Protein AF-A0A960PII0-F1 (afdb_monomer)

Mean predicted aligned error: 8.09 Å

Radius of gyration: 23.74 Å; Cα contacts (8 Å, |Δi|>4): 339; chains: 1; bounding box: 72×76×49 Å

Secondary structure (DSSP, 8-state):
------PPPPPPS-SSHHHHHTT--HHHHHHHHHHHHHHHHHHHHTGGGSPPPSEEEEE-TTTTHHHHHHHHHHSTTBPPPSSSTT-----TTTT-GGG-HHHHHTTS--HHHHHHHHHHHSS--B-EEE-TTTTT-TTHHHHHHHH-TTPEEEEEE--HHHHHHHHHHHHHTTT--S-HHHHHHHHHHHHTTHHHHHHH-TT---HHHHHT-TTGGG-HHHHHHHHHHHH-GGGEEEEEHHHHHH--

Foldseek 3Di:
DDDDDDDDDDDDPPDPPPVVVLVDDPCNVVVVVVVQVVLLVVLLVCLVQFADFQAEAAAAQQLCLLVVLVVLLPDLLEDAWPPDGSAAADCCLAAVVVVDSSSRSSGGDGPVRQVVSCVVPVHGGGYYHYDHCLLVQPRNLVSCCVRPLNHQYEYAAEQLLVSLVSLVVVCVVPPDDDDSVVLVVCLCVLCPCVNVVCVVDVNDDRPSSRRSPSRSSSPNPVSVVSNCVRRNPVRYHYHYSVVVVVPD

Structure (mmCIF, N/CA/C/O backbone):
data_AF-A0A960PII0-F1
#
_entry.id   AF-A0A960PII0-F1
#
loop_
_atom_site.group_PDB
_atom_site.id
_atom_site.type_symbol
_atom_site.label_atom_id
_atom_site.label_alt_id
_atom_site.label_comp_id
_atom_site.label_asym_id
_atom_site.label_entity_id
_atom_site.label_seq_id
_atom_site.pdbx_PDB_ins_code
_atom_site.Cartn_x
_atom_site.Cartn_y
_atom_site.Cartn_z
_atom_site.occupancy
_atom_site.B_iso_or_equiv
_atom_site.auth_seq_id
_atom_site.auth_comp_id
_atom_site.auth_asym_id
_atom_site.auth_atom_id
_atom_site.pdbx_PDB_model_num
ATOM 1 N N . MET A 1 1 ? 55.440 -57.146 19.598 1.00 43.59 1 MET A N 1
ATOM 2 C CA . MET A 1 1 ? 55.166 -56.739 18.204 1.00 43.59 1 MET A CA 1
ATOM 3 C C . MET A 1 1 ? 54.038 -55.734 18.238 1.00 43.59 1 MET A C 1
ATOM 5 O O . MET A 1 1 ? 52.910 -56.076 18.558 1.00 43.59 1 MET A O 1
ATOM 9 N N . THR A 1 2 ? 54.421 -54.479 18.070 1.00 33.12 2 THR A N 1
ATOM 10 C CA . THR A 1 2 ? 53.661 -53.269 18.374 1.00 33.12 2 THR A CA 1
ATOM 11 C C . THR A 1 2 ? 52.937 -52.827 17.105 1.00 33.12 2 THR A C 1
ATOM 13 O O . THR A 1 2 ? 53.593 -52.472 16.130 1.00 33.12 2 THR A O 1
ATOM 16 N N . THR A 1 3 ? 51.607 -52.876 17.075 1.00 35.53 3 THR A N 1
ATOM 17 C CA . THR A 1 3 ? 50.819 -52.359 15.946 1.00 35.53 3 THR A CA 1
ATOM 18 C C . THR A 1 3 ? 50.468 -50.900 16.203 1.00 35.53 3 THR A C 1
ATOM 20 O O . THR A 1 3 ? 49.758 -50.574 17.151 1.00 35.53 3 THR A O 1
ATOM 23 N N . ALA A 1 4 ? 51.040 -50.032 15.372 1.00 33.75 4 ALA A N 1
ATOM 24 C CA . ALA A 1 4 ? 50.932 -48.586 15.432 1.00 33.75 4 ALA A CA 1
ATOM 25 C C . ALA A 1 4 ? 49.527 -48.091 15.056 1.00 33.75 4 ALA A C 1
ATOM 27 O O . ALA A 1 4 ? 49.002 -48.408 13.990 1.00 33.75 4 ALA A O 1
ATOM 28 N N . THR A 1 5 ? 48.960 -47.253 15.919 1.00 35.62 5 THR A N 1
ATOM 29 C CA . THR A 1 5 ? 47.781 -46.430 15.647 1.00 35.62 5 THR A CA 1
ATOM 30 C C . THR A 1 5 ? 48.223 -45.201 14.853 1.00 35.62 5 THR A C 1
ATOM 32 O O . THR A 1 5 ? 48.964 -44.360 15.361 1.00 35.62 5 THR A O 1
ATOM 35 N N . THR A 1 6 ? 47.807 -45.092 13.593 1.00 35.09 6 THR A N 1
ATOM 36 C CA . THR A 1 6 ? 48.095 -43.924 12.750 1.00 35.09 6 THR A CA 1
ATOM 37 C C . THR A 1 6 ? 47.066 -42.822 13.003 1.00 35.09 6 THR A C 1
ATOM 39 O O . THR A 1 6 ? 45.910 -42.920 12.600 1.00 35.09 6 THR A O 1
ATOM 42 N N . THR A 1 7 ? 47.501 -41.753 13.665 1.00 35.81 7 THR A N 1
ATOM 43 C CA . THR A 1 7 ? 46.802 -40.463 13.768 1.00 35.81 7 THR A CA 1
ATOM 44 C C . THR A 1 7 ? 46.806 -39.750 12.406 1.00 35.81 7 THR A C 1
ATOM 46 O O . THR A 1 7 ? 47.886 -39.610 11.827 1.00 35.81 7 THR A O 1
ATOM 49 N N . PRO A 1 8 ? 45.678 -39.234 11.877 1.00 35.47 8 PRO A N 1
ATOM 50 C CA . PRO A 1 8 ? 45.714 -38.357 10.714 1.00 35.47 8 PRO A CA 1
ATOM 51 C C . PRO A 1 8 ? 46.118 -36.931 11.105 1.00 35.47 8 PRO A C 1
ATOM 53 O O . PRO A 1 8 ? 45.734 -36.400 12.147 1.00 35.47 8 PRO A O 1
ATOM 56 N N . ALA A 1 9 ? 46.914 -36.337 10.223 1.00 35.22 9 ALA A N 1
ATOM 57 C CA . ALA A 1 9 ? 47.609 -35.070 10.363 1.00 35.22 9 ALA A CA 1
ATOM 58 C C . ALA A 1 9 ? 46.698 -33.838 10.522 1.00 35.22 9 ALA A C 1
ATOM 60 O O . ALA A 1 9 ? 45.564 -33.788 10.047 1.00 35.22 9 ALA A O 1
ATOM 61 N N . GLY A 1 10 ? 47.266 -32.819 11.172 1.00 34.84 10 GLY A N 1
ATOM 62 C CA . GLY A 1 10 ? 46.639 -31.550 11.518 1.00 34.84 10 GLY A CA 1
ATOM 63 C C . GLY A 1 10 ? 46.000 -30.800 10.347 1.00 34.84 10 GLY A C 1
ATOM 64 O O . GLY A 1 10 ? 46.607 -30.559 9.303 1.00 34.84 10 GLY A O 1
ATOM 65 N N . VAL A 1 11 ? 44.768 -30.351 10.582 1.00 37.12 11 VAL A N 1
ATOM 66 C CA . VAL A 1 11 ? 44.065 -29.383 9.742 1.00 37.12 11 VAL A CA 1
ATOM 67 C C . VAL A 1 11 ? 44.635 -27.993 10.031 1.00 37.12 11 VAL A C 1
ATOM 69 O O . VAL A 1 11 ? 44.619 -27.516 11.166 1.00 37.12 11 VAL A O 1
ATOM 72 N N . ARG A 1 12 ? 45.166 -27.348 8.989 1.00 37.69 12 ARG A N 1
ATOM 73 C CA . ARG A 1 12 ? 45.748 -25.998 9.023 1.00 37.69 12 ARG A CA 1
ATOM 74 C C . ARG A 1 12 ? 44.735 -24.970 9.572 1.00 37.69 12 ARG A C 1
ATOM 76 O O . ARG A 1 12 ? 43.610 -24.917 9.071 1.00 37.69 12 ARG A O 1
ATOM 83 N N . PRO A 1 13 ? 45.110 -24.103 10.532 1.00 38.75 13 PRO A N 1
ATOM 84 C CA . PRO A 1 13 ? 44.226 -23.070 11.055 1.00 38.75 13 PRO A CA 1
ATOM 85 C C . PRO A 1 13 ? 44.211 -21.882 10.090 1.00 38.75 13 PRO A C 1
ATOM 87 O O . PRO A 1 13 ? 44.985 -20.939 10.206 1.00 38.75 13 PRO A O 1
ATOM 90 N N . GLY A 1 14 ? 43.337 -21.925 9.095 1.00 48.03 14 GLY A N 1
ATOM 91 C CA . GLY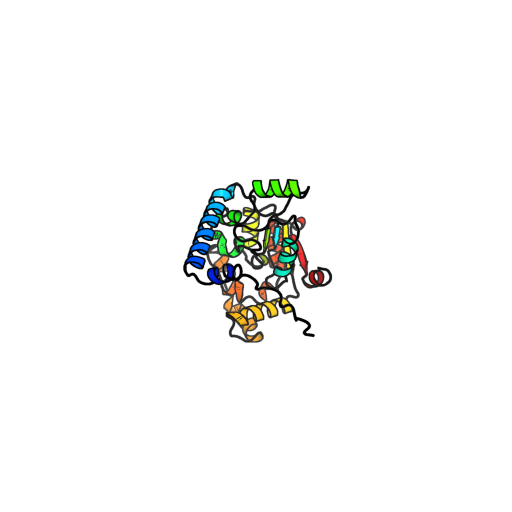 A 1 14 ? 43.183 -20.816 8.164 1.00 48.03 14 GLY A CA 1
ATOM 92 C C . GLY A 1 14 ? 41.958 -21.032 7.307 1.00 48.03 14 GLY A C 1
ATOM 93 O O . GLY A 1 14 ? 42.017 -21.858 6.413 1.00 48.03 14 GLY A O 1
ATOM 94 N N . ILE A 1 15 ? 40.868 -20.333 7.654 1.00 43.47 15 ILE A N 1
ATOM 95 C CA . ILE A 1 15 ? 39.633 -20.032 6.882 1.00 43.47 15 ILE A CA 1
ATOM 96 C C . ILE A 1 15 ? 38.434 -19.777 7.829 1.00 43.47 15 ILE A C 1
ATOM 98 O O . ILE A 1 15 ? 37.412 -19.250 7.400 1.00 43.47 15 ILE A O 1
ATOM 102 N N . ARG A 1 16 ? 38.549 -20.001 9.150 1.00 41.19 16 ARG A N 1
ATOM 103 C CA . ARG A 1 16 ? 37.468 -19.625 10.091 1.00 41.19 16 ARG A CA 1
ATOM 104 C C . ARG A 1 16 ? 37.410 -18.125 10.449 1.00 41.19 16 ARG A C 1
ATOM 106 O O . ARG A 1 16 ? 36.395 -17.671 10.953 1.00 41.19 16 ARG A O 1
ATOM 113 N N . SER A 1 17 ? 38.423 -17.313 10.128 1.00 54.47 17 SER A N 1
ATOM 114 C CA . SER A 1 17 ? 38.554 -15.962 10.712 1.00 54.47 17 SER A CA 1
ATOM 115 C C . SER A 1 17 ? 38.166 -14.762 9.833 1.00 54.47 17 SER A C 1
ATOM 117 O O . SER A 1 17 ? 38.342 -13.633 10.277 1.00 54.47 17 SER A O 1
ATOM 119 N N . LEU A 1 18 ? 37.595 -14.923 8.631 1.00 38.22 18 LEU A N 1
ATOM 120 C CA . LEU A 1 18 ? 37.160 -13.752 7.837 1.00 38.22 18 LEU A CA 1
ATOM 121 C C . LEU A 1 18 ? 35.708 -13.337 8.128 1.00 38.22 18 LEU A C 1
ATOM 123 O O . LEU A 1 18 ? 35.418 -12.155 8.291 1.00 38.22 18 LEU A O 1
ATOM 127 N N . ARG A 1 19 ? 34.796 -14.311 8.263 1.00 38.25 19 ARG A N 1
ATOM 128 C CA . ARG A 1 19 ? 33.375 -14.058 8.576 1.00 38.25 19 ARG A CA 1
ATOM 129 C C . ARG A 1 19 ? 33.154 -13.559 10.004 1.00 38.25 19 ARG A C 1
ATOM 131 O O . ARG A 1 19 ? 32.248 -12.764 10.224 1.00 38.25 19 ARG A O 1
ATOM 138 N N . GLU A 1 20 ? 33.980 -13.988 10.954 1.00 39.19 20 GLU A N 1
ATOM 139 C CA . GLU A 1 20 ? 33.907 -13.525 12.346 1.00 39.19 20 GLU A CA 1
ATOM 140 C C . GLU A 1 20 ? 34.541 -12.135 12.525 1.00 39.19 20 GLU A C 1
ATOM 142 O O . GLU A 1 20 ? 34.002 -11.317 13.266 1.00 39.19 20 GLU A O 1
ATOM 147 N N . ARG A 1 21 ? 35.594 -11.797 11.763 1.00 41.84 21 ARG A N 1
ATOM 148 C CA . ARG A 1 21 ? 36.229 -10.462 11.798 1.00 41.84 21 ARG A CA 1
ATOM 149 C C . ARG A 1 21 ? 35.385 -9.350 11.170 1.00 41.84 21 ARG A C 1
ATOM 151 O O . ARG A 1 21 ? 35.582 -8.189 11.503 1.00 41.84 21 ARG A O 1
ATOM 158 N N . LEU A 1 22 ? 34.425 -9.684 10.305 1.00 44.22 22 LEU A N 1
ATOM 159 C CA . LEU A 1 22 ? 33.499 -8.711 9.708 1.00 44.22 22 LEU A CA 1
ATOM 160 C C . LEU A 1 22 ? 32.281 -8.390 10.593 1.00 44.22 22 LEU A C 1
ATOM 162 O O . LEU A 1 22 ? 31.513 -7.494 10.255 1.00 44.22 22 LEU A O 1
ATOM 166 N N . ARG A 1 23 ? 32.097 -9.088 11.724 1.00 44.72 23 ARG A N 1
ATOM 167 C CA . ARG A 1 23 ? 30.984 -8.838 12.660 1.00 44.72 23 ARG A CA 1
ATOM 168 C C . ARG A 1 23 ? 31.254 -7.720 13.668 1.00 44.72 23 ARG A C 1
ATOM 170 O O . ARG A 1 23 ? 30.327 -7.302 14.350 1.00 44.72 23 ARG A O 1
ATOM 177 N N . GLY A 1 24 ? 32.485 -7.219 13.748 1.00 50.66 24 GLY A N 1
ATOM 178 C CA . GLY A 1 24 ? 32.837 -6.092 14.605 1.00 50.66 24 GLY A CA 1
ATOM 179 C C . GLY A 1 24 ? 33.365 -4.932 13.779 1.00 50.66 24 GLY A C 1
ATOM 180 O O . GLY A 1 24 ? 34.548 -4.913 13.464 1.00 50.66 24 GLY A O 1
ATOM 181 N N . ASN A 1 25 ? 32.514 -3.967 13.417 1.00 52.00 25 ASN A N 1
ATOM 182 C CA . ASN A 1 25 ? 33.000 -2.630 13.080 1.00 52.00 25 ASN A CA 1
ATOM 183 C C . ASN A 1 25 ? 31.872 -1.593 13.025 1.00 52.00 25 ASN A C 1
ATOM 185 O O . ASN A 1 25 ? 30.946 -1.717 12.227 1.00 52.00 25 ASN A O 1
ATOM 189 N N . ALA A 1 26 ? 32.026 -0.496 13.768 1.00 51.53 26 ALA A N 1
ATOM 190 C CA . ALA A 1 26 ? 31.219 0.724 13.624 1.00 51.53 26 ALA A CA 1
ATOM 191 C C . ALA A 1 26 ? 31.354 1.370 12.219 1.00 51.53 26 ALA A C 1
ATOM 193 O O . ALA A 1 26 ? 30.547 2.210 11.818 1.00 51.53 26 ALA A O 1
ATOM 194 N N . LEU A 1 27 ? 32.353 0.939 11.436 1.00 53.81 27 LEU A N 1
ATOM 195 C CA . LEU A 1 27 ? 32.507 1.219 10.004 1.00 53.81 27 LEU A CA 1
ATOM 196 C C . LEU A 1 27 ? 31.524 0.429 9.114 1.00 53.81 27 LEU A C 1
ATOM 198 O O . LEU A 1 27 ? 31.233 0.869 8.005 1.00 53.81 27 LEU A O 1
ATOM 202 N N . GLY A 1 28 ? 30.988 -0.702 9.585 1.00 65.50 28 GLY A N 1
ATOM 203 C CA . GLY A 1 28 ? 30.069 -1.560 8.830 1.00 65.50 28 GLY A CA 1
ATOM 204 C C . GLY A 1 28 ? 28.689 -0.932 8.641 1.00 65.50 28 GLY A C 1
ATOM 205 O O . GLY A 1 28 ? 28.172 -0.911 7.526 1.00 65.50 28 GLY A O 1
ATOM 206 N N . GLU A 1 29 ? 28.123 -0.337 9.693 1.00 69.00 29 GLU A N 1
ATOM 207 C CA . GLU A 1 29 ? 26.813 0.327 9.619 1.00 69.00 29 GLU A CA 1
ATOM 208 C C . GLU A 1 29 ? 26.881 1.648 8.851 1.00 69.00 29 GLU A C 1
ATOM 210 O O . GLU A 1 29 ? 26.064 1.895 7.964 1.00 69.00 29 GLU A O 1
ATOM 215 N N . ARG A 1 30 ? 27.898 2.477 9.127 1.00 74.56 30 ARG A N 1
ATOM 216 C CA . ARG A 1 30 ? 28.115 3.741 8.404 1.00 74.56 30 ARG A CA 1
ATOM 217 C C . ARG A 1 30 ? 28.424 3.502 6.925 1.00 74.56 30 ARG A C 1
ATOM 219 O O . ARG A 1 30 ? 27.889 4.207 6.072 1.00 74.56 30 ARG A O 1
ATOM 226 N N . GLY A 1 31 ? 29.227 2.482 6.612 1.00 78.88 31 GLY A N 1
ATOM 227 C CA . GLY A 1 31 ? 29.523 2.071 5.239 1.00 78.88 31 GLY A CA 1
ATOM 228 C C . GLY A 1 31 ? 28.293 1.536 4.503 1.00 78.88 31 GLY A C 1
ATOM 229 O O . GLY A 1 31 ? 28.022 1.956 3.379 1.00 78.88 31 GLY A O 1
ATOM 230 N N . ALA A 1 32 ? 27.495 0.676 5.143 1.00 78.69 32 ALA A N 1
ATOM 231 C CA . ALA A 1 32 ? 26.245 0.173 4.571 1.00 78.69 32 ALA A CA 1
ATOM 232 C C . ALA A 1 32 ? 25.219 1.296 4.340 1.00 78.69 32 ALA A C 1
ATOM 234 O O . ALA A 1 32 ? 24.574 1.344 3.290 1.00 78.69 32 ALA A O 1
ATOM 235 N N . ALA A 1 33 ? 25.099 2.235 5.282 1.00 78.62 33 ALA A N 1
ATOM 236 C CA . ALA A 1 33 ? 24.224 3.395 5.150 1.00 78.62 33 ALA A CA 1
ATOM 237 C C . ALA A 1 33 ? 24.661 4.306 3.991 1.00 78.62 33 ALA A C 1
ATOM 239 O O . ALA A 1 33 ? 23.827 4.708 3.177 1.00 78.62 33 ALA A O 1
ATOM 240 N N . ALA A 1 34 ? 25.965 4.573 3.863 1.00 84.44 34 ALA A N 1
ATOM 241 C CA . ALA A 1 34 ? 26.523 5.345 2.756 1.00 84.44 34 ALA A CA 1
ATOM 242 C C . ALA A 1 34 ? 26.287 4.655 1.402 1.00 84.44 34 ALA A C 1
ATOM 244 O O . ALA A 1 34 ? 25.812 5.292 0.461 1.00 84.44 34 ALA A O 1
ATOM 245 N N . ALA A 1 35 ? 26.524 3.342 1.313 1.00 85.00 35 ALA A N 1
ATOM 246 C CA . ALA A 1 35 ? 26.253 2.562 0.107 1.00 85.00 35 ALA A CA 1
ATOM 247 C C . ALA A 1 35 ? 24.765 2.611 -0.277 1.00 85.00 35 ALA A C 1
ATOM 249 O O . ALA A 1 35 ? 24.425 2.880 -1.430 1.00 85.00 35 ALA A O 1
ATOM 250 N N . LYS A 1 36 ? 23.859 2.442 0.694 1.00 81.62 36 LYS A N 1
ATOM 251 C CA . LYS A 1 36 ? 22.410 2.554 0.474 1.00 81.62 36 LYS A CA 1
ATOM 252 C C . LYS A 1 36 ? 22.014 3.954 -0.004 1.00 81.62 36 LYS A C 1
ATOM 254 O O . LYS A 1 36 ? 21.181 4.075 -0.902 1.00 81.62 36 LYS A O 1
ATOM 259 N N . ALA A 1 37 ? 22.625 5.006 0.543 1.00 85.31 37 ALA A N 1
ATOM 260 C CA . ALA A 1 37 ? 22.383 6.383 0.122 1.00 85.31 37 ALA A CA 1
ATOM 261 C C . ALA A 1 37 ? 22.844 6.638 -1.323 1.00 85.31 37 ALA A C 1
ATOM 263 O O . ALA A 1 37 ? 22.094 7.227 -2.104 1.00 85.31 37 ALA A O 1
ATOM 264 N N . VAL A 1 38 ? 24.030 6.149 -1.703 1.00 90.81 38 VAL A N 1
ATOM 265 C CA . VAL A 1 38 ? 24.536 6.221 -3.085 1.00 90.81 38 VAL A CA 1
ATOM 266 C C . VAL A 1 38 ? 23.603 5.479 -4.036 1.00 90.81 38 VAL A C 1
ATOM 268 O O . VAL A 1 38 ? 23.181 6.041 -5.045 1.00 90.81 38 VAL A O 1
ATOM 271 N N . MET A 1 39 ? 23.204 4.256 -3.684 1.00 90.81 39 MET A N 1
ATOM 272 C CA . MET A 1 39 ? 22.280 3.464 -4.494 1.00 90.81 39 MET A CA 1
ATOM 273 C C . MET A 1 39 ? 20.923 4.153 -4.646 1.00 90.81 39 MET A C 1
ATOM 275 O O . MET A 1 39 ? 20.387 4.193 -5.748 1.00 90.81 39 MET A O 1
ATOM 279 N N . ARG A 1 40 ? 20.387 4.775 -3.589 1.00 85.75 40 ARG A N 1
ATOM 280 C CA . ARG A 1 40 ? 19.136 5.548 -3.660 1.00 85.75 40 ARG A CA 1
ATOM 281 C C . ARG A 1 40 ? 19.267 6.769 -4.572 1.00 85.75 40 ARG A C 1
ATOM 283 O O . ARG A 1 40 ? 18.379 7.003 -5.386 1.00 85.75 40 ARG A O 1
ATOM 290 N N . ARG A 1 41 ? 20.377 7.515 -4.492 1.00 92.00 41 ARG A N 1
ATOM 291 C CA . ARG A 1 41 ? 20.657 8.643 -5.404 1.00 92.00 41 ARG A CA 1
ATOM 292 C C . ARG A 1 41 ? 20.749 8.180 -6.855 1.00 92.00 41 ARG A C 1
ATOM 294 O O . ARG A 1 41 ? 20.136 8.792 -7.720 1.00 92.00 41 ARG A O 1
ATOM 301 N N . TYR A 1 42 ? 21.440 7.069 -7.107 1.00 93.81 42 TYR A N 1
ATOM 302 C CA . TYR A 1 42 ? 21.481 6.440 -8.426 1.00 93.81 42 TYR A CA 1
ATOM 303 C C . TYR A 1 42 ? 20.084 6.021 -8.905 1.00 93.81 42 TYR A C 1
ATOM 305 O O . TYR A 1 42 ? 19.721 6.257 -10.056 1.00 93.81 42 TYR A O 1
ATOM 313 N N . GLY A 1 43 ? 19.274 5.430 -8.024 1.00 93.44 43 GLY A N 1
ATOM 314 C CA . GLY A 1 43 ? 17.892 5.061 -8.312 1.00 93.44 43 GLY A CA 1
ATOM 315 C C . GLY A 1 43 ? 17.065 6.259 -8.781 1.00 93.44 43 GLY A C 1
ATOM 316 O O . GLY A 1 43 ? 16.452 6.185 -9.842 1.00 93.44 43 GLY A O 1
ATOM 317 N N . ILE A 1 44 ? 17.099 7.364 -8.030 1.00 95.19 44 ILE A N 1
ATOM 318 C CA . ILE A 1 44 ? 16.380 8.608 -8.353 1.00 95.19 44 ILE A CA 1
ATOM 319 C C . ILE A 1 44 ? 16.902 9.214 -9.662 1.00 95.19 44 ILE A C 1
ATOM 321 O O . ILE A 1 44 ? 16.116 9.519 -10.553 1.00 95.19 44 ILE A O 1
ATOM 325 N N . ALA A 1 45 ? 18.225 9.315 -9.829 1.00 96.12 45 ALA A N 1
ATOM 326 C CA . ALA A 1 45 ? 18.841 9.844 -11.050 1.00 96.12 45 ALA A CA 1
ATOM 327 C C . ALA A 1 45 ? 18.507 9.010 -12.303 1.00 96.12 45 ALA A C 1
ATOM 329 O O . ALA A 1 45 ? 18.577 9.505 -13.424 1.00 96.12 45 ALA A O 1
ATOM 330 N N . THR A 1 46 ? 18.127 7.742 -12.121 1.00 95.69 46 THR A N 1
ATOM 331 C CA . THR A 1 46 ? 17.733 6.827 -13.203 1.00 95.69 46 THR A CA 1
ATOM 332 C C . THR A 1 46 ? 16.226 6.574 -13.272 1.00 95.69 46 THR A C 1
ATOM 334 O O . THR A 1 46 ? 15.801 5.700 -14.028 1.00 95.69 46 THR A O 1
ATOM 337 N N . ALA A 1 47 ? 15.405 7.327 -12.531 1.00 95.81 47 ALA A N 1
ATOM 338 C CA . ALA A 1 47 ? 13.967 7.085 -12.410 1.00 95.81 47 ALA A CA 1
ATOM 339 C C . ALA A 1 47 ? 13.215 7.150 -13.751 1.00 95.81 47 ALA A C 1
ATOM 341 O O . ALA A 1 47 ? 12.345 6.322 -13.999 1.00 95.81 47 ALA A O 1
ATOM 342 N N . SER A 1 48 ? 13.607 8.040 -14.669 1.00 96.00 48 SER A N 1
ATOM 343 C CA . SER A 1 48 ? 13.012 8.136 -16.017 1.00 96.00 48 SER A CA 1
ATOM 344 C C . SER A 1 48 ? 13.175 6.859 -16.858 1.00 96.00 48 SER A C 1
ATOM 346 O O . SER A 1 48 ? 12.397 6.589 -17.772 1.00 96.00 48 SER A O 1
ATOM 348 N N . HIS A 1 49 ? 14.161 6.021 -16.525 1.00 96.06 49 HIS A N 1
ATOM 349 C CA . HIS A 1 49 ? 14.414 4.737 -17.178 1.00 96.06 49 HIS A CA 1
ATOM 350 C C . HIS A 1 49 ? 13.734 3.561 -16.465 1.00 96.06 49 HIS A C 1
ATOM 352 O O . HIS A 1 49 ? 13.979 2.406 -16.828 1.00 96.06 49 HIS A O 1
ATOM 358 N N . ARG A 1 50 ? 12.916 3.823 -15.442 1.00 95.62 50 ARG A N 1
ATOM 359 C CA . ARG A 1 50 ? 12.205 2.829 -14.634 1.00 95.62 50 ARG A CA 1
ATOM 360 C C . ARG A 1 50 ? 10.703 3.022 -14.866 1.00 95.62 50 ARG A C 1
ATOM 362 O O . ARG A 1 50 ? 10.154 4.048 -14.462 1.00 95.62 50 ARG A O 1
ATOM 369 N N . PRO A 1 51 ? 10.050 2.112 -15.609 1.00 94.62 51 PRO A N 1
ATOM 370 C CA . PRO A 1 51 ? 8.600 2.151 -15.783 1.00 94.62 51 PRO A CA 1
ATOM 371 C C . PRO A 1 51 ? 7.880 2.080 -14.425 1.00 94.62 51 PRO A C 1
ATOM 373 O O . PRO A 1 51 ? 8.483 1.584 -13.466 1.00 94.62 51 PRO A O 1
ATOM 376 N N . PRO A 1 52 ? 6.627 2.561 -14.335 1.00 94.50 52 PRO A N 1
ATOM 377 C CA . PRO A 1 52 ? 5.816 2.322 -13.149 1.00 94.50 52 PRO A CA 1
ATOM 378 C C . PRO A 1 52 ? 5.528 0.812 -13.004 1.00 94.50 52 PRO A C 1
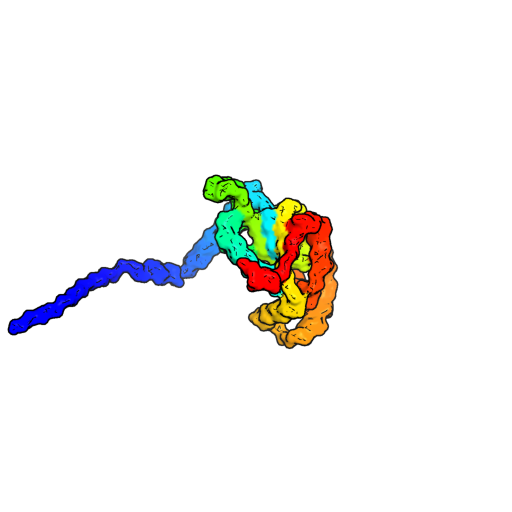ATOM 380 O O . PRO A 1 52 ? 5.684 0.063 -13.976 1.00 94.50 52 PRO A O 1
ATOM 383 N N . PRO A 1 53 ? 5.161 0.347 -11.800 1.00 94.75 53 PRO A N 1
ATOM 384 C CA . PRO A 1 53 ? 4.827 -1.050 -11.558 1.00 94.75 53 PRO A CA 1
ATOM 385 C C . PRO A 1 53 ? 3.525 -1.447 -12.261 1.00 94.75 53 PRO A C 1
ATOM 387 O O . PRO A 1 53 ? 2.596 -0.650 -12.358 1.00 94.75 53 PRO A O 1
ATOM 390 N N . GLU A 1 54 ? 3.439 -2.701 -12.700 1.00 96.75 54 GLU A N 1
ATOM 391 C CA . GLU A 1 54 ? 2.216 -3.282 -13.262 1.00 96.75 54 GLU A CA 1
ATOM 392 C C . GLU A 1 54 ? 1.339 -3.953 -12.205 1.00 96.75 54 GLU A C 1
ATOM 394 O O . GLU A 1 54 ? 0.214 -4.328 -12.513 1.00 96.75 54 GLU A O 1
ATOM 399 N N . LEU A 1 55 ? 1.835 -4.131 -10.977 1.00 97.50 55 LEU A N 1
ATOM 400 C CA . LEU A 1 55 ? 1.108 -4.808 -9.906 1.00 97.50 55 LEU A CA 1
ATOM 401 C C . LEU A 1 55 ? 1.168 -4.016 -8.596 1.00 97.50 55 LEU A C 1
ATOM 403 O O . LEU A 1 55 ? 2.249 -3.786 -8.051 1.00 97.50 55 LEU A O 1
ATOM 407 N N . LEU A 1 56 ? 0.004 -3.668 -8.051 1.00 98.25 56 LEU A N 1
ATOM 408 C CA . LEU A 1 56 ? -0.142 -3.019 -6.750 1.00 98.25 56 LEU A CA 1
ATOM 409 C C . LEU A 1 56 ? -1.009 -3.883 -5.828 1.00 98.25 56 LEU A C 1
ATOM 411 O O . LEU A 1 56 ? -2.212 -4.025 -6.033 1.00 98.25 56 LEU A O 1
ATOM 415 N N . ILE A 1 57 ? -0.410 -4.449 -4.779 1.00 98.19 57 ILE A N 1
ATOM 416 C CA . ILE A 1 57 ? -1.135 -5.187 -3.735 1.00 98.19 57 ILE A CA 1
ATOM 417 C C . ILE A 1 57 ? -1.502 -4.205 -2.621 1.00 98.19 57 ILE A C 1
ATOM 419 O O . ILE A 1 57 ? -0.733 -3.972 -1.680 1.00 98.19 57 ILE A O 1
ATOM 423 N N . VAL A 1 58 ? -2.687 -3.620 -2.736 1.00 98.38 58 VAL A N 1
ATOM 424 C CA . VAL A 1 58 ? -3.099 -2.431 -1.974 1.00 98.38 58 VAL A CA 1
ATOM 425 C C . VAL A 1 58 ? -3.643 -2.760 -0.591 1.00 98.38 58 VAL A C 1
ATOM 427 O O . VAL A 1 58 ? -3.729 -1.897 0.275 1.00 98.38 58 VAL A O 1
ATOM 430 N N . GLY A 1 59 ? -4.007 -4.013 -0.335 1.00 96.94 59 GLY A N 1
ATOM 431 C CA . GLY A 1 59 ? -4.630 -4.383 0.927 1.00 96.94 59 GLY A CA 1
ATOM 432 C C . GLY A 1 59 ? -5.099 -5.820 0.964 1.00 96.94 59 GLY A C 1
ATOM 433 O O . GLY A 1 59 ? -4.787 -6.584 0.065 1.00 96.94 59 GLY A O 1
ATOM 434 N N . ALA A 1 60 ? -5.800 -6.224 2.017 1.00 97.00 60 ALA A N 1
ATOM 435 C CA . ALA A 1 60 ? -6.062 -5.449 3.229 1.00 97.00 60 ALA A CA 1
ATOM 436 C C . ALA A 1 60 ? -4.913 -5.585 4.246 1.00 97.00 60 ALA A C 1
ATOM 438 O O . ALA A 1 60 ? -4.201 -6.598 4.315 1.00 97.00 60 ALA A O 1
ATOM 439 N N . LYS A 1 61 ? -4.728 -4.574 5.103 1.00 96.19 61 LYS A N 1
ATOM 440 C CA . LYS A 1 61 ? -3.836 -4.681 6.266 1.00 96.19 61 LYS A CA 1
ATOM 441 C C . LYS A 1 61 ? -4.265 -5.869 7.130 1.00 96.19 61 LYS A C 1
ATOM 443 O O . LYS A 1 61 ? -5.422 -5.971 7.515 1.00 96.19 61 LYS A O 1
ATOM 448 N N . ARG A 1 62 ? -3.324 -6.763 7.457 1.00 95.38 62 ARG A N 1
ATOM 449 C CA . ARG A 1 62 ? -3.580 -8.040 8.166 1.00 95.38 62 ARG A CA 1
ATOM 450 C C . ARG A 1 62 ? -4.453 -9.053 7.401 1.00 95.38 62 ARG A C 1
ATOM 452 O O . ARG A 1 62 ? -4.892 -10.029 8.007 1.00 95.38 62 ARG A O 1
ATOM 459 N N . GLY A 1 63 ? -4.638 -8.859 6.095 1.00 93.75 63 GLY A N 1
ATOM 460 C CA . GLY A 1 63 ? -5.360 -9.767 5.201 1.00 93.75 63 GLY A CA 1
ATOM 461 C C . GLY A 1 63 ? -4.491 -10.806 4.485 1.00 93.75 63 GLY A C 1
ATOM 462 O O . GLY A 1 63 ? -4.960 -11.414 3.551 1.00 93.75 63 GLY A O 1
ATOM 463 N N . GLY A 1 64 ? -3.221 -11.008 4.855 1.00 93.81 64 GLY A N 1
ATOM 464 C CA . GLY A 1 64 ? -2.369 -12.029 4.206 1.00 93.81 64 GLY A CA 1
ATOM 465 C C . GLY A 1 64 ? -1.507 -11.536 3.035 1.00 93.81 64 GLY A C 1
ATOM 466 O O . GLY A 1 64 ? -0.726 -12.296 2.476 1.00 93.81 64 GLY A O 1
ATOM 467 N N . THR A 1 65 ? -1.523 -10.233 2.739 1.00 95.00 65 THR A N 1
ATOM 468 C CA . THR A 1 65 ? -0.697 -9.601 1.685 1.00 95.00 65 THR A CA 1
ATOM 469 C C . THR A 1 65 ? 0.806 -9.888 1.762 1.00 95.00 65 THR A C 1
ATOM 471 O O . THR A 1 65 ? 1.484 -9.860 0.743 1.00 95.00 65 THR A O 1
ATOM 474 N N . THR A 1 66 ? 1.364 -10.129 2.957 1.00 93.06 66 THR A N 1
ATOM 475 C CA . THR A 1 66 ? 2.784 -10.505 3.088 1.00 93.06 66 THR A CA 1
ATOM 476 C C . THR A 1 66 ? 3.048 -11.885 2.500 1.00 93.06 66 THR A C 1
ATOM 478 O O . THR A 1 66 ? 4.033 -12.031 1.788 1.00 93.06 66 THR A O 1
ATOM 481 N N . SER A 1 67 ? 2.177 -12.861 2.777 1.00 93.00 67 SER A N 1
ATOM 482 C CA . SER A 1 67 ? 2.294 -14.213 2.228 1.00 93.00 67 SER A CA 1
ATOM 483 C C . SER A 1 67 ? 2.199 -14.159 0.708 1.00 93.00 67 SER A C 1
ATOM 485 O O . SER A 1 67 ? 3.130 -14.582 0.037 1.00 93.00 67 SER A O 1
ATOM 487 N N . LEU A 1 68 ? 1.158 -13.511 0.169 1.00 93.56 68 LEU A N 1
ATOM 488 C CA . LEU A 1 68 ? 1.004 -13.334 -1.279 1.00 93.56 68 LEU A CA 1
ATOM 489 C C . LEU A 1 68 ? 2.246 -12.693 -1.924 1.00 93.56 68 LEU A C 1
ATOM 491 O O . LEU A 1 68 ? 2.745 -13.181 -2.933 1.00 93.56 68 LEU A O 1
ATOM 495 N N . TRP A 1 69 ? 2.779 -11.619 -1.329 1.00 93.94 69 TRP A N 1
ATOM 496 C CA . TRP A 1 69 ? 3.992 -10.973 -1.834 1.00 93.94 69 TRP A CA 1
ATOM 497 C C . TRP A 1 69 ? 5.204 -11.914 -1.847 1.00 93.94 69 TRP A C 1
ATOM 499 O O . TRP A 1 69 ? 5.994 -11.866 -2.785 1.00 93.94 69 TRP A O 1
ATOM 509 N N . GLN A 1 70 ? 5.359 -12.759 -0.825 1.00 92.19 70 GLN A N 1
ATOM 510 C CA . GLN A 1 70 ? 6.461 -13.720 -0.748 1.00 92.19 70 GLN A CA 1
ATOM 511 C C . GLN A 1 70 ? 6.377 -14.762 -1.865 1.00 92.19 70 GLN A C 1
ATOM 513 O O . GLN A 1 70 ? 7.365 -14.940 -2.568 1.00 92.19 70 GLN A O 1
ATOM 518 N N . TYR A 1 71 ? 5.204 -15.354 -2.101 1.00 92.31 71 TYR A N 1
ATOM 519 C CA . TYR A 1 71 ? 5.023 -16.308 -3.200 1.00 92.31 71 TYR A CA 1
ATOM 520 C C . TYR A 1 71 ? 5.256 -15.664 -4.569 1.00 92.31 71 TYR A C 1
ATOM 522 O O . TYR A 1 71 ? 5.967 -16.208 -5.411 1.00 92.31 71 TYR A O 1
ATOM 530 N N . LEU A 1 72 ? 4.737 -14.451 -4.787 1.00 92.44 72 LEU A N 1
ATOM 531 C CA . LEU A 1 72 ? 4.989 -13.722 -6.030 1.00 92.44 72 LEU A CA 1
ATOM 532 C C . LEU A 1 72 ? 6.475 -13.410 -6.221 1.00 92.44 72 LEU A C 1
ATOM 534 O O . LEU A 1 72 ? 6.971 -13.514 -7.338 1.00 92.44 72 LEU A O 1
ATOM 538 N N . ALA A 1 73 ? 7.196 -13.054 -5.155 1.00 91.38 73 ALA A N 1
ATOM 539 C CA . ALA A 1 73 ? 8.629 -12.767 -5.215 1.00 91.38 73 ALA A CA 1
ATOM 540 C C . ALA A 1 73 ? 9.487 -14.000 -5.560 1.00 91.38 73 ALA A C 1
ATOM 542 O O . ALA A 1 73 ? 10.621 -13.835 -6.011 1.00 91.38 73 ALA A O 1
ATOM 543 N N . GLU A 1 74 ? 8.965 -15.216 -5.379 1.00 92.50 74 GLU A N 1
ATOM 544 C CA . GLU A 1 74 ? 9.617 -16.458 -5.811 1.00 92.50 74 GLU A CA 1
ATOM 545 C C . GLU A 1 74 ? 9.445 -16.719 -7.316 1.00 92.50 74 GLU A C 1
ATOM 547 O O . GLU A 1 74 ? 10.272 -17.398 -7.931 1.00 92.50 74 GLU A O 1
ATOM 552 N N . HIS A 1 75 ? 8.417 -16.141 -7.948 1.00 94.50 75 HIS A N 1
ATOM 553 C CA . HIS A 1 75 ? 8.178 -16.321 -9.374 1.00 94.50 75 HIS A CA 1
ATOM 554 C C . HIS A 1 75 ? 9.276 -15.629 -10.210 1.00 94.50 75 HIS A C 1
ATOM 556 O O . HIS A 1 75 ? 9.512 -14.428 -10.060 1.00 94.50 75 HIS A O 1
ATOM 562 N N . PRO A 1 76 ? 9.918 -16.314 -11.180 1.00 94.56 76 PRO A N 1
ATOM 563 C CA . PRO A 1 76 ? 11.076 -15.774 -11.903 1.00 94.56 76 PRO A CA 1
ATOM 564 C C . PRO A 1 76 ? 10.756 -14.548 -12.775 1.00 94.56 76 PRO A C 1
ATOM 566 O O . PRO A 1 76 ? 11.671 -13.808 -13.153 1.00 94.56 76 PRO A O 1
ATOM 569 N N . GLY A 1 77 ? 9.475 -14.348 -13.096 1.00 96.06 77 GLY A N 1
ATOM 570 C CA . GLY A 1 77 ? 8.938 -13.178 -13.787 1.00 96.06 77 GLY A CA 1
ATOM 571 C C . GLY A 1 77 ? 8.686 -11.960 -12.900 1.00 96.06 77 GLY A C 1
ATOM 572 O O . GLY A 1 77 ? 8.502 -10.875 -13.443 1.00 96.06 77 GLY A O 1
ATOM 573 N N . MET A 1 78 ? 8.699 -12.106 -11.574 1.00 95.44 78 MET A N 1
ATOM 574 C CA . MET A 1 78 ? 8.545 -10.994 -10.643 1.00 95.44 78 MET A CA 1
ATOM 575 C C . MET A 1 78 ? 9.913 -10.392 -10.332 1.00 95.44 78 MET A C 1
ATOM 577 O O . MET A 1 78 ? 10.777 -11.019 -9.720 1.00 95.44 78 MET A O 1
ATOM 581 N N . LEU A 1 79 ? 10.154 -9.165 -10.786 1.00 95.00 79 LEU A N 1
ATOM 582 C CA . LEU A 1 79 ? 11.445 -8.521 -10.579 1.00 95.00 79 LEU A CA 1
ATOM 583 C C . LEU A 1 79 ? 11.536 -7.925 -9.179 1.00 95.00 79 LEU A C 1
ATOM 585 O O . LEU A 1 79 ? 10.655 -7.192 -8.731 1.00 95.00 79 LEU A O 1
ATOM 589 N N . ALA A 1 80 ? 12.666 -8.184 -8.526 1.00 89.50 80 ALA A N 1
ATOM 590 C CA . ALA A 1 80 ? 12.969 -7.632 -7.217 1.00 89.50 80 ALA A CA 1
ATOM 591 C C . ALA A 1 80 ? 13.001 -6.094 -7.226 1.00 89.50 80 ALA A C 1
ATOM 593 O O . ALA A 1 80 ? 13.466 -5.458 -8.181 1.00 89.50 80 ALA A O 1
ATOM 594 N N . GLN A 1 81 ? 12.568 -5.508 -6.109 1.00 88.69 81 GLN A N 1
ATOM 595 C CA . GLN A 1 81 ? 12.700 -4.076 -5.862 1.00 88.69 81 GLN A CA 1
ATOM 596 C C . GLN A 1 81 ? 14.172 -3.661 -5.702 1.00 88.69 81 GLN A C 1
ATOM 598 O O . GLN A 1 81 ? 15.055 -4.445 -5.346 1.00 88.69 81 GLN A O 1
ATOM 603 N N . PHE A 1 82 ? 14.425 -2.386 -5.967 1.00 87.00 82 PHE A N 1
ATOM 604 C CA . PHE A 1 82 ? 15.705 -1.708 -5.830 1.00 87.00 82 PHE A CA 1
ATOM 605 C C . PHE A 1 82 ? 15.617 -0.646 -4.717 1.00 87.00 82 PHE A C 1
ATOM 607 O O . PHE A 1 82 ? 14.548 -0.118 -4.444 1.00 87.00 82 PHE A O 1
ATOM 614 N N . PRO A 1 83 ? 16.719 -0.289 -4.041 1.00 83.75 83 PRO A N 1
ATOM 615 C CA . PRO A 1 83 ? 17.980 -1.022 -3.969 1.00 83.75 83 PRO A CA 1
ATOM 616 C C . PRO A 1 83 ? 17.900 -2.247 -3.049 1.00 83.75 83 PRO A C 1
ATOM 618 O O . PRO A 1 83 ? 18.868 -2.995 -2.971 1.00 83.75 83 PRO A O 1
ATOM 621 N N . THR A 1 84 ? 16.780 -2.432 -2.343 1.00 82.81 84 THR A N 1
ATOM 622 C CA . THR A 1 84 ? 16.577 -3.516 -1.380 1.00 82.81 84 THR A CA 1
ATOM 623 C C . THR A 1 84 ? 15.723 -4.617 -2.014 1.00 82.81 84 THR A C 1
ATOM 625 O O . THR A 1 84 ? 14.516 -4.412 -2.178 1.00 82.81 84 THR A O 1
ATOM 628 N N . PRO A 1 85 ? 16.303 -5.788 -2.332 1.00 78.81 85 PRO A N 1
ATOM 629 C CA . PRO A 1 85 ? 15.528 -6.938 -2.777 1.00 78.81 85 PRO A CA 1
ATOM 630 C C . PRO A 1 85 ? 14.495 -7.334 -1.720 1.00 78.81 85 PRO A C 1
ATOM 632 O O . PRO A 1 85 ? 14.743 -7.190 -0.523 1.00 78.81 85 PRO A O 1
ATOM 635 N N . ASN A 1 86 ? 13.346 -7.844 -2.160 1.00 70.00 86 ASN A N 1
ATOM 636 C CA . ASN A 1 86 ? 12.267 -8.344 -1.299 1.00 70.00 86 ASN A CA 1
ATOM 637 C C . ASN A 1 86 ? 11.669 -7.315 -0.322 1.00 70.00 86 ASN A C 1
ATOM 639 O O . ASN A 1 86 ? 10.955 -7.691 0.608 1.00 70.00 86 ASN A O 1
ATOM 643 N N . SER A 1 87 ? 11.910 -6.016 -0.537 1.00 79.62 87 SER A N 1
ATOM 644 C CA . SER A 1 87 ? 11.102 -4.970 0.093 1.00 79.62 87 SER A CA 1
ATOM 645 C C . SER A 1 87 ? 9.632 -5.200 -0.264 1.00 79.62 87 SER A C 1
ATOM 647 O O . SER A 1 87 ? 9.326 -5.483 -1.417 1.00 79.62 87 SER A O 1
ATOM 649 N N . LYS A 1 88 ? 8.734 -5.142 0.727 1.00 76.19 88 LYS A N 1
ATOM 650 C CA . LYS A 1 88 ? 7.307 -5.422 0.522 1.00 76.19 88 LYS A CA 1
ATOM 651 C C . LYS A 1 88 ? 6.615 -4.263 -0.194 1.00 76.19 88 LYS A C 1
ATOM 653 O O . LYS A 1 88 ? 5.955 -4.486 -1.196 1.00 76.19 88 LYS A O 1
ATOM 658 N N . GLY A 1 89 ? 6.819 -3.032 0.261 1.00 84.81 89 GLY A N 1
ATOM 659 C CA . GLY A 1 89 ? 6.238 -1.844 -0.356 1.00 84.81 89 GLY A CA 1
ATOM 660 C C . GLY A 1 89 ? 6.832 -0.558 0.188 1.00 84.81 89 GLY A C 1
ATOM 661 O O . GLY A 1 89 ? 7.503 -0.556 1.222 1.00 84.81 89 GLY A O 1
ATOM 662 N N . THR A 1 90 ? 6.622 0.518 -0.557 1.00 91.69 90 THR A N 1
ATOM 663 C CA . THR A 1 90 ? 7.217 1.836 -0.315 1.00 91.69 90 THR A CA 1
ATOM 664 C C . THR A 1 90 ? 6.316 2.764 0.495 1.00 91.69 90 THR A C 1
ATOM 666 O O . THR A 1 90 ? 6.798 3.792 0.962 1.00 91.69 90 THR A O 1
ATOM 669 N N . TYR A 1 91 ? 5.029 2.421 0.651 1.00 95.00 91 TYR A N 1
ATOM 670 C CA . TYR A 1 91 ? 3.981 3.307 1.177 1.00 95.00 91 TYR A CA 1
ATOM 671 C C . TYR A 1 91 ? 3.906 4.660 0.447 1.00 95.00 91 TYR A C 1
ATOM 673 O O . TYR A 1 91 ? 3.489 5.661 1.025 1.00 95.00 91 TYR A O 1
ATOM 681 N N . PHE A 1 92 ? 4.307 4.714 -0.828 1.00 96.81 92 PHE A N 1
ATOM 682 C CA . PHE A 1 92 ? 4.302 5.943 -1.621 1.00 96.81 92 PHE A CA 1
ATOM 683 C C . PHE A 1 92 ? 2.916 6.561 -1.769 1.00 96.81 92 PHE A C 1
ATOM 685 O O . PHE A 1 92 ? 2.751 7.760 -1.561 1.00 96.81 92 PHE A O 1
ATOM 692 N N . LEU A 1 93 ? 1.911 5.743 -2.071 1.00 97.50 93 LEU A N 1
ATOM 693 C CA . LEU A 1 93 ? 0.555 6.220 -2.332 1.00 97.50 93 LEU A CA 1
ATOM 694 C C . LEU A 1 93 ? -0.137 6.750 -1.065 1.00 97.50 93 LEU A C 1
ATOM 696 O O . LEU A 1 93 ? -1.014 7.614 -1.155 1.00 97.50 93 LEU A O 1
ATOM 700 N N . SER A 1 94 ? 0.282 6.289 0.116 1.00 96.94 94 SER A N 1
ATOM 701 C CA . SER A 1 94 ? -0.283 6.709 1.399 1.00 96.94 94 SER A CA 1
ATOM 702 C C . SER A 1 94 ? 0.565 7.739 2.153 1.00 96.94 94 SER A C 1
ATOM 704 O O . SER A 1 94 ? 0.045 8.776 2.543 1.00 96.94 94 SER A O 1
ATOM 706 N N . GLU A 1 95 ? 1.858 7.481 2.366 1.00 95.44 95 GLU A N 1
ATOM 707 C CA . GLU A 1 95 ? 2.696 8.228 3.324 1.00 95.44 95 GLU A CA 1
ATOM 708 C C . GLU A 1 95 ? 3.834 9.010 2.659 1.00 95.44 95 GLU A C 1
ATOM 710 O O . GLU A 1 95 ? 4.201 10.101 3.094 1.00 95.44 95 GLU A O 1
ATOM 715 N N . GLU A 1 96 ? 4.402 8.466 1.585 1.00 95.81 96 GLU A N 1
ATOM 716 C CA . GLU A 1 96 ? 5.634 8.991 0.988 1.00 95.81 96 GLU A CA 1
ATOM 717 C C . GLU A 1 96 ? 5.382 9.774 -0.312 1.00 95.81 96 GLU A C 1
ATOM 719 O O . GLU A 1 96 ? 6.318 10.048 -1.065 1.00 95.81 96 GLU A O 1
ATOM 724 N N . TRP A 1 97 ? 4.131 10.179 -0.563 1.00 96.12 97 TRP A N 1
ATOM 725 C CA . TRP A 1 97 ? 3.710 10.904 -1.771 1.00 96.12 97 TRP A CA 1
ATOM 726 C C . TRP A 1 97 ? 4.543 12.168 -2.017 1.00 96.12 97 TRP A C 1
ATOM 728 O O . TRP A 1 97 ? 5.002 12.423 -3.130 1.00 96.12 97 TRP A O 1
ATOM 738 N N . HIS A 1 98 ? 4.836 12.910 -0.945 1.00 95.00 98 HIS A N 1
ATOM 739 C CA . HIS A 1 98 ? 5.641 14.135 -0.961 1.00 95.00 98 HIS A CA 1
ATOM 740 C C . HIS A 1 98 ? 7.062 13.943 -1.529 1.00 95.00 98 HIS A C 1
ATOM 742 O O . HIS A 1 98 ? 7.716 14.915 -1.902 1.00 95.00 98 HIS A O 1
ATOM 748 N N . ARG A 1 99 ? 7.571 12.704 -1.603 1.00 94.75 99 ARG A N 1
ATOM 749 C CA . ARG A 1 99 ? 8.885 12.410 -2.196 1.00 94.75 99 ARG A CA 1
ATOM 750 C C . ARG A 1 99 ? 8.880 12.431 -3.725 1.00 94.75 99 ARG A C 1
ATOM 752 O O . ARG A 1 99 ? 9.958 12.430 -4.324 1.00 94.75 99 ARG A O 1
ATOM 759 N N . GLY A 1 100 ? 7.698 12.445 -4.337 1.00 95.81 100 GLY A N 1
ATOM 760 C CA . GLY A 1 100 ? 7.495 12.512 -5.777 1.00 95.81 100 GLY A CA 1
ATOM 761 C C . GLY A 1 100 ? 7.707 11.186 -6.510 1.00 95.81 100 GLY A C 1
ATOM 762 O O . GLY A 1 100 ? 8.373 10.259 -6.042 1.00 95.81 100 GLY A O 1
ATOM 763 N N . GLU A 1 101 ? 7.161 11.118 -7.722 1.00 96.50 101 GLU A N 1
ATOM 764 C CA . GLU A 1 101 ? 7.160 9.917 -8.562 1.00 96.50 101 GLU A CA 1
ATOM 765 C C . GLU A 1 101 ? 8.575 9.410 -8.886 1.00 96.50 101 GLU A C 1
ATOM 767 O O . GLU A 1 101 ? 8.816 8.203 -8.925 1.00 96.50 101 GLU A O 1
ATOM 772 N N . ALA A 1 102 ? 9.552 10.308 -9.060 1.00 96.75 102 ALA A N 1
ATOM 773 C CA . ALA A 1 102 ? 10.941 9.917 -9.302 1.00 96.75 102 ALA A CA 1
ATOM 774 C C . ALA A 1 102 ? 11.523 9.105 -8.1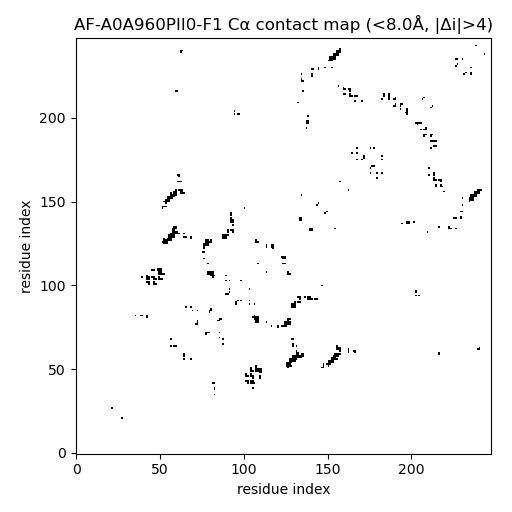33 1.00 96.75 102 ALA A C 1
ATOM 776 O O . ALA A 1 102 ? 12.266 8.140 -8.342 1.00 96.75 102 ALA A O 1
ATOM 777 N N . TRP A 1 103 ? 11.162 9.463 -6.897 1.00 95.88 103 TRP A N 1
ATOM 778 C CA . TRP A 1 103 ? 11.539 8.677 -5.733 1.00 95.88 103 TRP A CA 1
ATOM 779 C C . TRP A 1 103 ? 10.863 7.310 -5.754 1.00 95.88 103 TRP A C 1
ATOM 781 O O . TRP A 1 103 ? 11.536 6.302 -5.547 1.00 95.88 103 TRP A O 1
ATOM 791 N N . TRP A 1 104 ? 9.573 7.248 -6.060 1.00 95.94 104 TRP A N 1
ATOM 792 C CA . TRP A 1 104 ? 8.845 5.986 -6.126 1.00 95.94 104 TRP A CA 1
ATOM 793 C C . TRP A 1 104 ? 9.411 5.041 -7.188 1.00 95.94 104 TRP A C 1
ATOM 795 O O . TRP A 1 104 ? 9.865 3.944 -6.859 1.00 95.94 104 TRP A O 1
ATOM 805 N N . ARG A 1 105 ? 9.539 5.519 -8.433 1.00 95.94 105 ARG A N 1
ATOM 806 C CA . ARG A 1 105 ? 10.114 4.774 -9.566 1.00 95.94 105 ARG A CA 1
ATOM 807 C C . ARG A 1 105 ? 11.528 4.281 -9.319 1.00 95.94 105 ARG A C 1
ATOM 809 O O . ARG A 1 105 ? 11.931 3.268 -9.893 1.00 95.94 105 ARG A O 1
ATOM 816 N N . SER A 1 106 ? 12.287 4.957 -8.454 1.00 94.88 106 SER A N 1
ATOM 817 C CA . SER A 1 106 ? 13.628 4.511 -8.077 1.00 94.88 106 SER A CA 1
ATOM 818 C C . SER A 1 106 ? 13.650 3.100 -7.482 1.00 94.88 106 SER A C 1
ATOM 820 O O . SER A 1 106 ? 14.689 2.445 -7.570 1.00 94.88 106 SER A O 1
ATOM 822 N N . HIS A 1 107 ? 12.519 2.601 -6.967 1.00 94.38 107 HIS A N 1
ATOM 823 C CA . HIS A 1 107 ? 12.410 1.272 -6.369 1.00 94.38 107 HIS A CA 1
ATOM 824 C C . HIS A 1 107 ? 12.151 0.138 -7.364 1.00 94.38 107 HIS A C 1
ATOM 826 O O . HIS A 1 107 ? 12.219 -1.026 -6.976 1.00 94.38 107 HIS A O 1
ATOM 832 N N . PHE A 1 108 ? 11.907 0.427 -8.644 1.00 94.62 108 PHE A N 1
ATOM 833 C CA . PHE A 1 108 ? 11.563 -0.601 -9.633 1.00 94.62 108 PHE A CA 1
ATOM 834 C C . PHE A 1 108 ? 12.689 -0.868 -10.625 1.00 94.62 108 PHE A C 1
ATOM 836 O O . PHE A 1 108 ? 13.591 -0.051 -10.826 1.00 94.62 108 PHE A O 1
ATOM 843 N N . ALA A 1 109 ? 12.659 -2.039 -11.258 1.00 94.44 109 ALA A N 1
ATOM 844 C CA . ALA A 1 109 ? 13.657 -2.439 -12.240 1.00 94.44 109 ALA A CA 1
ATOM 845 C C . ALA A 1 109 ? 13.684 -1.487 -13.452 1.00 94.44 109 ALA A C 1
ATOM 847 O O . ALA A 1 109 ? 12.652 -1.133 -14.023 1.00 94.44 109 ALA A O 1
ATOM 848 N N . SER A 1 110 ? 14.885 -1.106 -13.895 1.00 95.56 110 SER A N 1
ATOM 849 C CA . SER A 1 110 ? 15.041 -0.283 -15.098 1.00 95.56 110 SER A CA 1
ATOM 850 C C . SER A 1 110 ? 14.666 -1.053 -16.366 1.00 95.56 110 SER A C 1
ATOM 852 O O . SER A 1 110 ? 14.727 -2.284 -16.408 1.00 95.56 110 SER A O 1
ATOM 854 N N . ARG A 1 111 ? 14.364 -0.330 -17.452 1.00 96.56 111 ARG A N 1
ATOM 855 C CA . ARG A 1 111 ? 14.097 -0.911 -18.782 1.00 96.56 111 ARG A CA 1
ATOM 856 C C . ARG A 1 111 ? 15.192 -1.888 -19.228 1.00 96.56 111 ARG A C 1
ATOM 858 O O . ARG A 1 111 ? 14.883 -2.917 -19.816 1.00 96.56 111 ARG A O 1
ATOM 865 N N . ARG A 1 112 ? 16.463 -1.612 -18.901 1.00 96.19 112 ARG A N 1
ATOM 866 C CA . ARG A 1 112 ? 17.596 -2.502 -19.217 1.00 96.19 112 ARG A CA 1
ATOM 867 C C . ARG A 1 112 ? 17.529 -3.823 -18.446 1.00 96.19 112 ARG A C 1
ATOM 869 O O . ARG A 1 112 ? 17.722 -4.882 -19.037 1.00 96.19 112 ARG A O 1
ATOM 876 N N . VAL A 1 113 ? 17.238 -3.768 -17.143 1.00 95.62 113 VAL A N 1
ATOM 877 C CA . VAL A 1 113 ? 17.071 -4.972 -16.306 1.00 95.62 113 VAL A CA 1
ATOM 878 C C . VAL A 1 113 ? 15.886 -5.798 -16.805 1.00 95.62 113 VAL A C 1
ATOM 880 O O . VAL A 1 113 ? 16.020 -7.004 -17.001 1.00 95.62 113 VAL A O 1
ATOM 883 N N . ARG A 1 114 ? 14.763 -5.135 -17.102 1.00 96.56 114 ARG A N 1
ATOM 884 C CA . ARG A 1 114 ? 13.564 -5.754 -17.680 1.00 96.56 114 ARG A CA 1
ATOM 885 C C . ARG A 1 114 ? 13.837 -6.443 -19.013 1.00 96.56 114 ARG A C 1
ATOM 887 O O . ARG A 1 114 ? 13.451 -7.592 -19.181 1.00 96.56 114 ARG A O 1
ATOM 894 N N . ALA A 1 115 ? 14.531 -5.780 -19.939 1.00 97.50 115 ALA A N 1
ATOM 895 C CA . ALA A 1 115 ? 14.856 -6.346 -21.248 1.00 97.50 115 ALA A CA 1
ATOM 896 C C . ALA A 1 115 ? 15.719 -7.612 -21.130 1.00 97.50 115 ALA A C 1
ATOM 898 O O . ALA A 1 115 ? 15.433 -8.618 -21.776 1.00 97.50 115 ALA A O 1
ATOM 899 N N . ARG A 1 116 ? 16.727 -7.599 -20.246 1.00 97.38 116 ARG A N 1
ATOM 900 C CA . ARG A 1 116 ? 17.551 -8.784 -19.968 1.00 97.38 116 ARG A CA 1
ATOM 901 C C . ARG A 1 116 ? 16.728 -9.919 -19.355 1.00 97.38 116 ARG A C 1
ATOM 903 O O . ARG A 1 116 ? 16.892 -11.067 -19.755 1.00 97.38 116 ARG A O 1
ATOM 910 N N . ALA A 1 117 ? 15.857 -9.611 -18.394 1.00 97.25 117 ALA A N 1
ATOM 911 C CA . ALA A 1 117 ? 14.977 -10.610 -17.799 1.00 97.25 117 ALA A CA 1
ATOM 912 C C . ALA A 1 117 ? 14.014 -11.199 -18.841 1.00 97.25 117 ALA A C 1
ATOM 914 O O . ALA A 1 117 ? 13.919 -12.416 -18.933 1.00 97.25 117 ALA A O 1
ATOM 915 N N . ARG A 1 118 ? 13.405 -10.370 -19.696 1.00 97.88 118 ARG A N 1
ATOM 916 C CA . ARG A 1 118 ? 12.546 -10.824 -20.799 1.00 97.88 118 ARG A CA 1
ATOM 917 C C . ARG A 1 118 ? 13.267 -11.781 -21.744 1.00 97.88 118 ARG A C 1
ATOM 919 O O . ARG A 1 118 ? 12.734 -12.839 -22.049 1.00 97.88 118 ARG A O 1
ATOM 926 N N . ALA A 1 119 ? 14.483 -11.438 -22.170 1.00 98.12 119 ALA A N 1
ATOM 927 C CA . ALA A 1 119 ? 15.282 -12.298 -23.044 1.00 98.12 119 ALA A CA 1
ATOM 928 C C . ALA A 1 119 ? 15.606 -13.657 -22.397 1.00 98.12 119 ALA A C 1
ATOM 930 O O . ALA A 1 119 ? 15.616 -14.673 -23.080 1.00 98.12 119 ALA A O 1
ATOM 931 N N . ARG A 1 120 ? 15.835 -13.681 -21.077 1.00 97.88 120 ARG A N 1
ATOM 932 C CA . ARG A 1 120 ? 16.093 -14.912 -20.315 1.00 97.88 120 ARG A CA 1
ATOM 933 C C . ARG A 1 120 ? 14.838 -15.763 -20.103 1.00 97.88 120 ARG A C 1
ATOM 935 O O . ARG A 1 120 ? 14.941 -16.981 -20.080 1.00 97.88 120 ARG A O 1
ATOM 942 N N . LEU A 1 121 ? 13.691 -15.129 -19.869 1.00 97.69 121 LEU A N 1
ATOM 943 C CA . LEU A 1 121 ? 12.447 -15.802 -19.480 1.00 97.69 121 LEU A CA 1
ATOM 944 C C . LEU A 1 121 ? 11.581 -16.217 -20.674 1.00 97.69 121 LEU A C 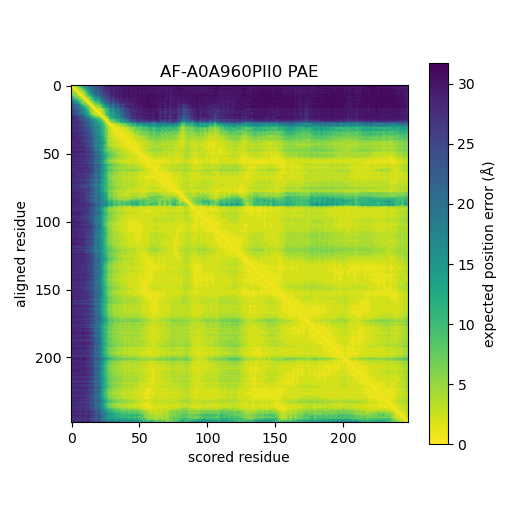1
ATOM 946 O O . LEU A 1 121 ? 10.733 -17.087 -20.528 1.00 97.69 121 LEU A O 1
ATOM 950 N N . GLY A 1 122 ? 11.743 -15.568 -21.829 1.00 98.00 122 GLY A N 1
ATOM 951 C CA . GLY A 1 122 ? 10.870 -15.756 -22.991 1.00 98.00 122 GLY A CA 1
ATOM 952 C C . GLY A 1 122 ? 9.535 -15.000 -22.908 1.00 98.00 122 GLY A C 1
ATOM 953 O O . GLY A 1 122 ? 8.786 -14.987 -23.878 1.00 98.00 122 GLY A O 1
ATOM 954 N N . TYR A 1 123 ? 9.248 -14.313 -21.797 1.00 97.12 123 TYR A N 1
ATOM 955 C CA . TYR A 1 123 ? 8.033 -13.515 -21.592 1.00 97.12 123 TYR A CA 1
ATOM 956 C C . TYR A 1 123 ? 8.324 -12.208 -20.840 1.00 97.12 123 TYR A C 1
ATOM 958 O O . TYR A 1 123 ? 9.416 -12.004 -20.303 1.00 97.12 123 TYR A O 1
ATOM 966 N N . ALA A 1 124 ? 7.367 -11.275 -20.847 1.00 96.31 124 ALA A N 1
ATOM 967 C CA . ALA A 1 124 ? 7.528 -9.973 -20.206 1.00 96.31 124 ALA A CA 1
ATOM 968 C C . ALA A 1 124 ? 7.506 -10.104 -18.668 1.00 96.31 124 ALA A C 1
ATOM 970 O O . ALA A 1 124 ? 6.529 -10.617 -18.127 1.00 96.31 124 ALA A O 1
ATOM 971 N N . PRO A 1 125 ? 8.550 -9.648 -17.955 1.00 96.88 125 PRO A N 1
ATOM 972 C CA . PRO A 1 125 ? 8.556 -9.661 -16.499 1.00 96.88 125 PRO A CA 1
ATOM 973 C C . PRO A 1 125 ? 7.740 -8.492 -15.927 1.00 96.88 125 PRO A C 1
ATOM 975 O O . PRO A 1 125 ? 7.549 -7.474 -16.595 1.00 96.88 125 PRO A O 1
ATOM 978 N N . VAL A 1 126 ? 7.339 -8.618 -14.665 1.00 95.62 126 VAL A N 1
ATOM 979 C CA . VAL A 1 126 ? 6.499 -7.668 -13.925 1.00 95.62 126 VAL A CA 1
ATOM 980 C C . VAL A 1 126 ? 7.285 -7.041 -12.775 1.00 95.62 126 VAL A C 1
ATOM 982 O O . VAL A 1 126 ? 8.183 -7.656 -12.197 1.00 95.62 126 VAL A O 1
ATOM 985 N N . THR A 1 127 ? 6.951 -5.799 -12.436 1.00 94.94 127 THR A N 1
ATOM 986 C CA . THR A 1 127 ? 7.349 -5.152 -11.179 1.00 94.94 127 THR A CA 1
ATOM 987 C C . THR A 1 127 ? 6.118 -4.760 -10.383 1.00 94.94 127 THR A C 1
ATOM 989 O O . THR A 1 127 ? 5.101 -4.386 -10.961 1.00 94.94 127 THR A O 1
ATOM 992 N N . GLY A 1 128 ? 6.227 -4.783 -9.060 1.00 94.88 128 GLY A N 1
ATOM 993 C CA . GLY A 1 128 ? 5.122 -4.404 -8.196 1.00 94.88 128 GLY A CA 1
ATOM 994 C C . GLY A 1 128 ? 5.548 -4.031 -6.793 1.00 94.88 128 GLY A C 1
ATOM 995 O O . GLY A 1 128 ? 6.731 -4.083 -6.446 1.00 94.88 128 GLY A O 1
ATOM 996 N N . GLU A 1 129 ? 4.559 -3.678 -5.988 1.00 95.81 129 GLU A N 1
ATOM 997 C CA . GLU A 1 129 ? 4.713 -3.494 -4.552 1.00 95.81 129 GLU A CA 1
ATOM 998 C C . GLU A 1 129 ? 3.454 -3.907 -3.786 1.00 95.81 129 GLU A C 1
ATOM 1000 O O . GLU A 1 129 ? 2.382 -4.104 -4.355 1.00 95.81 129 GLU A O 1
ATOM 1005 N N . SER A 1 130 ? 3.594 -4.030 -2.471 1.00 96.38 130 SER A N 1
ATOM 1006 C CA . SER A 1 130 ? 2.520 -4.317 -1.537 1.00 96.38 130 SER A CA 1
ATOM 1007 C C . SER A 1 130 ? 2.538 -3.342 -0.363 1.00 96.38 130 SER A C 1
ATOM 1009 O O . SER A 1 130 ? 3.382 -3.423 0.533 1.00 96.38 130 SER A O 1
ATOM 1011 N N . SER A 1 131 ? 1.544 -2.462 -0.334 1.00 96.88 131 SER A N 1
ATOM 1012 C CA . SER A 1 131 ? 1.366 -1.417 0.676 1.00 96.88 131 SER A CA 1
ATOM 1013 C C . SER A 1 131 ? -0.062 -1.519 1.225 1.00 96.88 131 SER A C 1
ATOM 1015 O O . SER A 1 131 ? -0.960 -0.830 0.763 1.00 96.88 131 SER A O 1
ATOM 1017 N N . PRO A 1 132 ? -0.324 -2.397 2.217 1.00 97.00 132 PRO A N 1
ATOM 1018 C CA . PRO A 1 132 ? -1.690 -2.836 2.535 1.00 97.00 132 PRO A CA 1
ATOM 1019 C C . PRO A 1 132 ? -2.637 -1.781 3.123 1.00 97.00 132 PRO A C 1
ATOM 1021 O O . PRO A 1 132 ? -3.807 -2.074 3.369 1.00 97.00 132 PRO A O 1
ATOM 1024 N N . TYR A 1 133 ? -2.100 -0.611 3.466 1.00 97.75 133 TYR A N 1
ATOM 1025 C CA . TYR A 1 133 ? -2.871 0.528 3.950 1.00 97.75 133 TYR A CA 1
ATOM 1026 C C . TYR A 1 133 ? -3.480 1.332 2.793 1.00 97.75 133 TYR A C 1
ATOM 1028 O O . TYR A 1 133 ? -4.476 2.018 3.007 1.00 97.75 133 TYR A O 1
ATOM 1036 N N . ASP A 1 134 ? -2.950 1.193 1.575 1.00 98.44 134 ASP A N 1
ATOM 1037 C CA . ASP A 1 134 ? -3.424 1.906 0.387 1.00 98.44 134 ASP A CA 1
ATOM 1038 C C . ASP A 1 134 ? -4.895 1.592 0.089 1.00 98.44 134 ASP A C 1
ATOM 1040 O O . ASP A 1 134 ? -5.640 2.476 -0.318 1.00 98.44 134 ASP A O 1
ATOM 1044 N N . LEU A 1 135 ? -5.358 0.370 0.378 1.00 98.56 135 LEU A N 1
ATOM 1045 C CA . LEU A 1 135 ? -6.767 -0.005 0.241 1.00 98.56 135 LEU A CA 1
ATOM 1046 C C . LEU A 1 135 ? -7.684 0.933 1.040 1.00 98.56 135 LEU A C 1
ATOM 1048 O O . LEU A 1 135 ? -8.738 1.326 0.546 1.00 98.56 135 LEU A O 1
ATOM 1052 N N . TYR A 1 136 ? -7.272 1.308 2.255 1.00 98.50 136 TYR A N 1
ATOM 1053 C CA . TYR A 1 136 ? -8.055 2.166 3.145 1.00 98.50 136 TYR A CA 1
ATOM 1054 C C . TYR A 1 136 ? -7.766 3.658 2.957 1.00 98.50 136 TYR A C 1
ATOM 1056 O O . TYR A 1 136 ? -8.671 4.474 3.118 1.00 98.50 136 TYR A O 1
ATOM 1064 N N . HIS A 1 137 ? -6.537 4.025 2.590 1.00 98.50 137 HIS A N 1
ATOM 1065 C CA . HIS A 1 137 ? -6.116 5.418 2.475 1.00 98.50 137 HIS A CA 1
ATOM 1066 C C . HIS A 1 137 ? -6.952 6.190 1.431 1.00 98.50 137 HIS A C 1
ATOM 1068 O O . HIS A 1 137 ? -7.014 5.775 0.272 1.00 98.50 137 HIS A O 1
ATOM 1074 N N . PRO A 1 138 ? -7.578 7.329 1.788 1.00 97.94 138 PRO A N 1
ATOM 1075 C CA . PRO A 1 138 ? -8.576 7.975 0.931 1.00 97.94 138 PRO A CA 1
ATOM 1076 C C . PRO A 1 138 ? -7.993 8.535 -0.374 1.00 97.94 138 PRO A C 1
ATOM 1078 O O . PRO A 1 138 ? -8.668 8.518 -1.398 1.00 97.94 138 PRO A O 1
ATOM 1081 N N . LEU A 1 139 ? -6.728 8.971 -0.365 1.00 98.38 139 LEU A N 1
ATOM 1082 C CA . LEU A 1 139 ? -6.060 9.539 -1.544 1.00 98.38 139 LEU A CA 1
ATOM 1083 C C . LEU A 1 139 ? -5.332 8.499 -2.410 1.00 98.38 139 LEU A C 1
ATOM 1085 O O . LEU A 1 139 ? -4.912 8.820 -3.519 1.00 98.38 139 LEU A O 1
ATOM 1089 N N . ALA A 1 140 ? -5.133 7.271 -1.916 1.00 98.50 140 ALA A N 1
ATOM 1090 C CA . ALA A 1 140 ? -4.286 6.294 -2.602 1.00 98.50 140 ALA A CA 1
ATOM 1091 C C . ALA A 1 140 ? -4.824 5.848 -3.979 1.00 98.50 140 ALA A C 1
ATOM 1093 O O . ALA A 1 140 ? -4.007 5.774 -4.895 1.00 98.50 140 ALA A O 1
ATOM 1094 N N . PRO A 1 141 ? -6.141 5.621 -4.188 1.00 98.69 141 PRO A N 1
ATOM 1095 C CA . PRO A 1 141 ? -6.663 5.238 -5.503 1.00 98.69 141 PRO A CA 1
ATOM 1096 C C . PRO A 1 141 ? -6.387 6.288 -6.587 1.00 98.69 141 PRO A C 1
ATOM 1098 O O . PRO A 1 141 ? -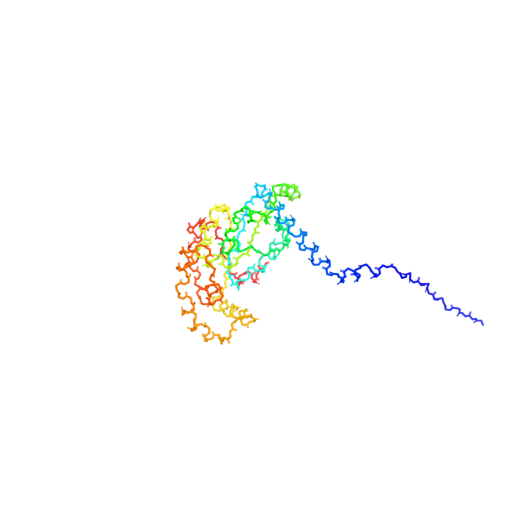5.861 5.956 -7.646 1.00 98.69 141 PRO A O 1
ATOM 1101 N N . ALA A 1 142 ? -6.674 7.564 -6.300 1.00 98.44 142 ALA A N 1
ATOM 1102 C CA . ALA A 1 142 ? -6.448 8.664 -7.239 1.00 98.44 142 ALA A CA 1
ATOM 1103 C C . ALA A 1 142 ? -4.955 8.852 -7.542 1.00 98.44 142 ALA A C 1
ATOM 1105 O O . ALA A 1 142 ? -4.562 8.944 -8.701 1.00 98.44 142 ALA A O 1
ATOM 1106 N N . ARG A 1 143 ? -4.112 8.813 -6.501 1.00 98.38 143 ARG A N 1
ATOM 1107 C CA . ARG A 1 143 ? -2.650 8.857 -6.643 1.00 98.38 143 ARG A CA 1
ATOM 1108 C C . ARG A 1 143 ? -2.127 7.707 -7.499 1.00 98.38 143 ARG A C 1
ATOM 1110 O O . ARG A 1 143 ? -1.270 7.923 -8.343 1.00 98.38 143 ARG A O 1
ATOM 1117 N N . ALA A 1 144 ? -2.641 6.492 -7.304 1.00 98.62 144 ALA A N 1
ATOM 1118 C CA . ALA A 1 144 ? -2.238 5.325 -8.082 1.00 98.62 144 ALA A CA 1
ATOM 1119 C C . ALA A 1 144 ? -2.613 5.478 -9.560 1.00 98.62 144 ALA A C 1
ATOM 1121 O O . ALA A 1 144 ? -1.779 5.209 -10.422 1.00 98.62 144 ALA A O 1
ATOM 1122 N N . ALA A 1 145 ? -3.832 5.941 -9.849 1.00 98.56 145 ALA A N 1
ATOM 1123 C CA . ALA A 1 145 ? -4.288 6.188 -11.215 1.00 98.56 145 ALA A CA 1
ATOM 1124 C C . ALA A 1 145 ? -3.468 7.287 -11.915 1.00 98.56 145 ALA A C 1
ATOM 1126 O O . ALA A 1 145 ? -3.240 7.204 -13.117 1.00 98.56 145 ALA A O 1
ATOM 1127 N N . GLU A 1 146 ? -2.972 8.279 -11.169 1.00 98.25 146 GLU A N 1
ATOM 1128 C CA . GLU A 1 146 ? -2.094 9.328 -11.700 1.00 98.25 146 GLU A CA 1
ATOM 1129 C C . GLU A 1 146 ? -0.742 8.770 -12.174 1.00 98.25 146 GLU A C 1
ATOM 1131 O O . GLU A 1 146 ? -0.305 9.057 -13.288 1.00 98.25 146 GLU A O 1
ATOM 1136 N N . VAL A 1 147 ? -0.071 7.956 -11.350 1.00 97.88 147 VAL A N 1
ATOM 1137 C CA . VAL A 1 147 ? 1.321 7.536 -11.621 1.00 97.88 147 VAL A CA 1
ATOM 1138 C C . VAL A 1 147 ? 1.453 6.159 -12.275 1.00 97.88 147 VAL A C 1
ATOM 1140 O O . VAL A 1 147 ? 2.505 5.826 -12.829 1.00 97.88 147 VAL A O 1
ATOM 1143 N N . ALA A 1 148 ? 0.413 5.332 -12.196 1.00 98.00 148 ALA A N 1
ATOM 1144 C CA . ALA A 1 148 ? 0.380 3.973 -12.723 1.00 98.00 148 ALA A CA 1
ATOM 1145 C C . ALA A 1 148 ? -1.039 3.586 -13.190 1.00 98.00 148 ALA A C 1
ATOM 1147 O O . ALA A 1 148 ? -1.590 2.602 -12.695 1.00 98.00 148 ALA A O 1
ATOM 1148 N N . PRO A 1 149 ? -1.625 4.309 -14.169 1.00 97.75 149 PRO A N 1
ATOM 1149 C CA . PRO A 1 149 ? -2.998 4.073 -14.643 1.00 97.75 149 PRO A CA 1
ATOM 1150 C C . PRO A 1 149 ? -3.212 2.662 -15.201 1.00 97.75 149 PRO A C 1
ATOM 1152 O O . PRO A 1 149 ? -4.329 2.151 -15.221 1.00 97.75 149 PRO A O 1
ATOM 1155 N N . ASP A 1 150 ? -2.129 2.017 -15.641 1.00 97.56 150 ASP A N 1
ATOM 1156 C CA . ASP A 1 150 ? -2.157 0.679 -16.214 1.00 97.56 150 ASP A CA 1
ATOM 1157 C C . ASP A 1 150 ? -1.866 -0.452 -15.214 1.00 97.56 150 ASP A C 1
ATOM 1159 O O . ASP A 1 150 ? -1.729 -1.608 -15.625 1.00 97.56 150 ASP A O 1
ATOM 1163 N N . ALA A 1 151 ? -1.754 -0.159 -13.918 1.00 98.25 151 ALA A N 1
ATOM 1164 C CA . ALA A 1 151 ? -1.513 -1.193 -12.921 1.00 98.25 151 ALA A CA 1
ATOM 1165 C C . ALA A 1 151 ? -2.715 -2.142 -12.766 1.00 98.25 151 ALA A C 1
ATOM 1167 O O . ALA A 1 151 ? -3.878 -1.751 -12.880 1.00 98.25 151 ALA A O 1
ATOM 1168 N N . LEU A 1 152 ? -2.411 -3.401 -12.464 1.00 98.50 152 LEU A N 1
ATOM 1169 C CA . LEU A 1 152 ? -3.341 -4.358 -11.885 1.00 98.50 152 LEU A CA 1
ATOM 1170 C C . LEU A 1 152 ? -3.341 -4.177 -10.370 1.00 98.50 152 LEU A C 1
ATOM 1172 O O . LEU A 1 152 ? -2.289 -4.136 -9.725 1.00 98.50 152 LEU A O 1
ATOM 1176 N N . ILE A 1 153 ? -4.533 -4.088 -9.803 1.00 98.75 153 ILE A N 1
ATOM 1177 C CA . ILE A 1 153 ? -4.761 -3.875 -8.382 1.00 98.75 153 ILE A CA 1
ATOM 1178 C C . ILE A 1 153 ? -5.169 -5.200 -7.754 1.00 98.75 153 ILE A C 1
ATOM 1180 O O . ILE A 1 153 ? -6.057 -5.884 -8.256 1.00 98.75 153 ILE A O 1
ATOM 1184 N N . VAL A 1 154 ? -4.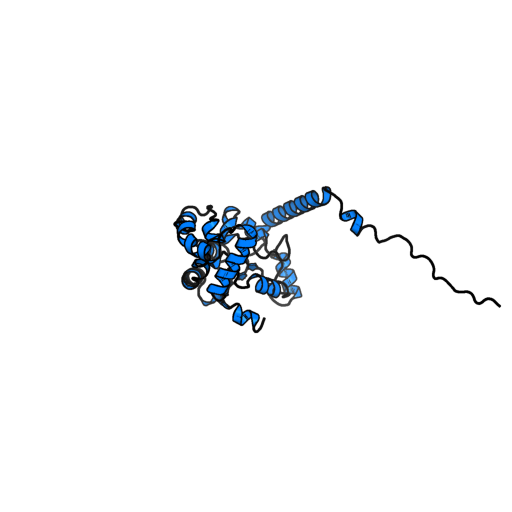545 -5.556 -6.633 1.00 98.38 154 VAL A N 1
ATOM 1185 C CA . VAL A 1 154 ? -4.887 -6.759 -5.871 1.00 98.38 154 VAL A CA 1
ATOM 1186 C C . VAL A 1 154 ? -5.253 -6.393 -4.439 1.00 98.38 154 VAL A C 1
ATOM 1188 O O . VAL A 1 154 ? -4.465 -5.775 -3.716 1.00 98.38 154 VAL A O 1
ATOM 1191 N N . ALA A 1 155 ? -6.436 -6.826 -4.011 1.00 98.19 155 ALA A N 1
ATOM 1192 C CA . ALA A 1 155 ? -6.902 -6.739 -2.636 1.00 98.19 155 ALA A CA 1
ATOM 1193 C C . ALA A 1 155 ? -7.131 -8.146 -2.061 1.00 98.19 155 ALA A C 1
ATOM 1195 O O . ALA A 1 155 ? -8.020 -8.870 -2.494 1.00 98.19 155 ALA A O 1
ATOM 1196 N N . VAL A 1 156 ? -6.338 -8.510 -1.053 1.00 97.19 156 VAL A N 1
ATOM 1197 C CA . VAL A 1 156 ? -6.475 -9.729 -0.248 1.00 97.19 156 VAL A CA 1
ATOM 1198 C C . VAL A 1 156 ? -7.291 -9.415 1.002 1.00 97.19 156 VAL A C 1
ATOM 1200 O O . VAL A 1 156 ? -6.795 -8.819 1.966 1.00 97.19 156 VAL A O 1
ATOM 1203 N N . LEU A 1 157 ? -8.571 -9.754 0.965 1.00 97.31 157 LEU A N 1
ATOM 1204 C CA . LEU A 1 157 ? -9.497 -9.560 2.073 1.00 97.31 157 LEU A CA 1
ATOM 1205 C C . LEU A 1 157 ? -9.383 -10.704 3.077 1.00 97.31 157 LEU A C 1
ATOM 1207 O O . LEU A 1 157 ? -8.765 -11.723 2.816 1.00 97.31 157 LEU A O 1
ATOM 1211 N N . ARG A 1 158 ? -9.969 -10.524 4.251 1.00 96.38 158 ARG A N 1
ATOM 1212 C CA . ARG A 1 158 ? -10.073 -11.544 5.297 1.00 96.38 158 ARG A CA 1
ATOM 1213 C C . ARG A 1 158 ? -11.407 -11.340 5.995 1.00 96.38 158 ARG A C 1
ATOM 1215 O O . ARG A 1 158 ? -11.932 -10.227 5.928 1.00 96.38 158 ARG A O 1
ATOM 1222 N N . ASN A 1 159 ? -11.926 -12.332 6.715 1.00 97.25 159 ASN A N 1
ATOM 1223 C CA . ASN A 1 159 ? -13.019 -12.090 7.653 1.00 97.25 159 ASN A CA 1
ATOM 1224 C C . ASN A 1 159 ? -12.753 -10.797 8.472 1.00 97.25 159 ASN A C 1
ATOM 1226 O O . ASN A 1 159 ? -11.698 -10.678 9.114 1.00 97.25 159 ASN A O 1
ATOM 1230 N N . PRO A 1 160 ? -13.661 -9.800 8.436 1.00 97.25 160 PRO A N 1
ATOM 1231 C CA . PRO A 1 160 ? -13.386 -8.474 8.981 1.00 97.25 160 PRO A CA 1
ATOM 1232 C C . PRO A 1 160 ? -13.175 -8.484 10.500 1.00 97.25 160 PRO A C 1
ATOM 1234 O O . PRO A 1 160 ? -12.374 -7.686 10.990 1.00 97.25 160 PRO A O 1
ATOM 1237 N N . VAL A 1 161 ? -13.812 -9.411 11.229 1.00 97.44 161 VAL A N 1
ATOM 1238 C CA . VAL A 1 161 ? -13.632 -9.588 12.681 1.00 97.44 161 VAL A CA 1
ATOM 1239 C C . VAL A 1 161 ? -12.231 -10.115 12.975 1.00 97.44 161 VAL A C 1
ATOM 1241 O O . VAL A 1 161 ? -11.486 -9.520 13.758 1.00 97.44 161 VAL A O 1
ATOM 1244 N N . ASP A 1 162 ? -11.815 -11.174 12.282 1.00 97.19 162 ASP A N 1
ATOM 1245 C CA . ASP A 1 162 ? -10.479 -11.744 12.457 1.00 97.19 162 ASP A CA 1
ATOM 1246 C C . ASP A 1 162 ? -9.375 -10.774 12.032 1.00 97.19 162 ASP A C 1
ATOM 1248 O O . ASP A 1 162 ? -8.307 -10.706 12.656 1.00 97.19 162 ASP A O 1
ATOM 1252 N N . ARG A 1 163 ? -9.618 -9.997 10.971 1.00 97.75 163 ARG A N 1
ATOM 1253 C CA . ARG A 1 163 ? -8.704 -8.943 10.535 1.00 97.75 163 ARG A CA 1
ATOM 1254 C C . ARG A 1 163 ? -8.590 -7.853 11.602 1.00 97.75 163 ARG A C 1
ATOM 1256 O O . ARG A 1 163 ? -7.461 -7.475 11.925 1.00 97.75 163 ARG A O 1
ATOM 1263 N N . ALA A 1 164 ? -9.706 -7.381 12.163 1.00 98.38 164 ALA A N 1
ATOM 1264 C CA . ALA A 1 164 ? -9.722 -6.383 13.234 1.00 98.38 164 ALA A CA 1
ATOM 1265 C C . ALA A 1 164 ? -8.943 -6.875 14.462 1.00 98.38 164 ALA A C 1
ATOM 1267 O O . ALA A 1 164 ? -8.021 -6.199 14.920 1.00 98.38 164 ALA A O 1
ATOM 1268 N N . PHE A 1 165 ? -9.204 -8.102 14.920 1.00 98.31 165 PHE A N 1
ATOM 1269 C CA . PHE A 1 165 ? -8.483 -8.691 16.049 1.00 98.31 165 PHE A CA 1
ATOM 1270 C C . PHE A 1 165 ? -6.990 -8.903 15.748 1.00 98.31 165 PHE A C 1
ATOM 1272 O O . PHE A 1 165 ? -6.124 -8.664 16.591 1.00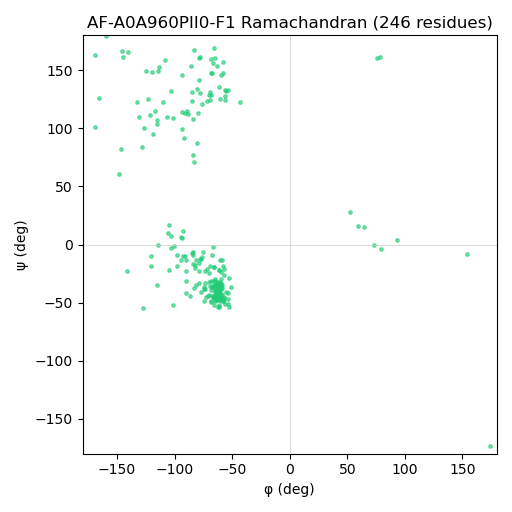 98.31 165 PHE A O 1
ATOM 1279 N N . SER A 1 166 ? -6.640 -9.310 14.525 1.00 97.69 166 SER A N 1
ATOM 1280 C CA . SER A 1 166 ? -5.244 -9.418 14.080 1.00 97.69 166 SER A CA 1
ATOM 1281 C C . SER A 1 166 ? -4.540 -8.058 14.025 1.00 97.69 166 SER A C 1
ATOM 1283 O O . SER A 1 166 ? -3.345 -7.983 14.324 1.00 97.69 166 SER A O 1
ATOM 1285 N N . HIS A 1 167 ? -5.254 -6.991 13.653 1.00 98.06 167 HIS A N 1
ATOM 1286 C CA . HIS A 1 167 ? -4.747 -5.618 13.660 1.00 98.06 167 HIS A CA 1
ATOM 1287 C C . HIS A 1 167 ? -4.517 -5.138 15.090 1.00 98.06 167 HIS A C 1
ATOM 1289 O O . HIS A 1 167 ? -3.407 -4.715 15.408 1.00 98.06 167 HIS A O 1
ATOM 1295 N N . TYR A 1 168 ? -5.496 -5.329 15.974 1.00 98.50 168 TYR A N 1
ATOM 1296 C CA . TYR A 1 168 ? -5.360 -5.069 17.403 1.00 98.50 168 TYR A CA 1
ATOM 1297 C C . TYR A 1 168 ? -4.154 -5.794 18.008 1.00 98.50 168 TYR A C 1
ATOM 1299 O O . TYR A 1 168 ? -3.302 -5.157 18.618 1.00 98.50 168 TYR A O 1
ATOM 1307 N N . LYS A 1 169 ? -4.006 -7.107 17.784 1.00 98.25 169 LYS A N 1
ATOM 1308 C CA . LYS A 1 169 ? -2.86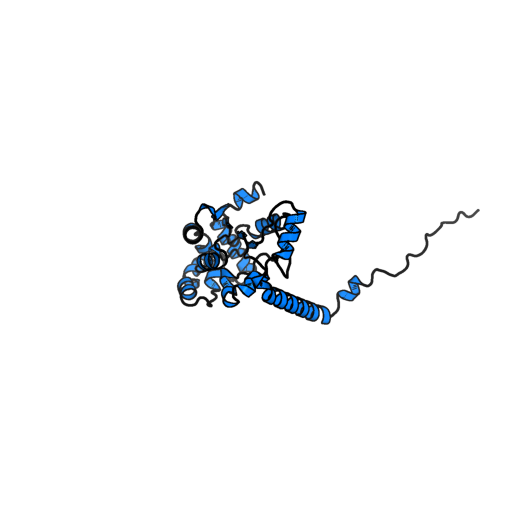0 -7.877 18.301 1.00 98.25 169 LYS A CA 1
ATOM 1309 C C . LYS A 1 169 ? -1.516 -7.350 17.805 1.00 98.25 169 LYS A C 1
ATOM 1311 O O . LYS A 1 169 ? -0.543 -7.378 18.555 1.00 98.25 169 LYS A O 1
ATOM 1316 N N . GLU A 1 170 ? -1.442 -6.896 16.552 1.00 97.19 170 GLU A N 1
ATOM 1317 C CA . GLU A 1 170 ? -0.243 -6.228 16.042 1.00 97.19 170 GLU A CA 1
ATOM 1318 C C . GLU A 1 170 ? 0.004 -4.925 16.799 1.00 97.19 170 GLU A C 1
ATOM 1320 O O . GLU A 1 170 ? 1.105 -4.739 17.308 1.00 97.19 170 GLU A O 1
ATOM 1325 N N . ARG A 1 171 ? -1.007 -4.071 16.980 1.00 97.56 171 ARG A N 1
ATOM 1326 C CA . ARG A 1 171 ? -0.839 -2.820 17.728 1.00 97.56 171 ARG A CA 1
ATOM 1327 C C . ARG A 1 171 ? -0.540 -3.024 19.200 1.00 97.56 171 ARG A C 1
ATOM 1329 O O . ARG A 1 171 ? 0.282 -2.287 19.722 1.00 97.56 171 ARG A O 1
ATOM 1336 N N . ARG A 1 172 ? -1.098 -4.033 19.867 1.00 97.31 172 ARG A N 1
ATOM 1337 C CA . ARG A 1 172 ? -0.805 -4.333 21.280 1.00 97.31 172 ARG A CA 1
ATOM 1338 C C . ARG A 1 172 ? 0.654 -4.646 21.548 1.00 97.31 172 ARG A C 1
ATOM 1340 O O . ARG A 1 172 ? 1.147 -4.360 22.628 1.00 97.31 172 ARG A O 1
ATOM 1347 N N . ARG A 1 173 ? 1.356 -5.204 20.561 1.00 96.31 173 ARG A N 1
ATOM 1348 C CA . ARG A 1 173 ? 2.798 -5.466 20.658 1.00 96.31 173 ARG A CA 1
ATOM 1349 C C . ARG A 1 173 ? 3.657 -4.211 20.493 1.00 96.31 173 ARG A C 1
ATOM 1351 O O . ARG A 1 173 ? 4.855 -4.295 20.723 1.00 96.31 173 ARG A O 1
ATOM 1358 N N . HIS A 1 174 ? 3.071 -3.090 20.069 1.00 93.75 174 HIS A N 1
ATOM 1359 C CA . HIS A 1 174 ? 3.818 -1.888 19.700 1.00 93.75 174 HIS A CA 1
ATOM 1360 C C . HIS A 1 174 ? 3.331 -0.627 20.421 1.00 93.75 174 HIS A C 1
ATOM 1362 O O . HIS A 1 174 ? 4.138 0.070 21.020 1.00 93.75 174 HIS A O 1
ATOM 1368 N N . THR A 1 175 ? 2.039 -0.296 20.345 1.00 96.81 175 THR A N 1
ATOM 1369 C CA . THR A 1 175 ? 1.506 0.999 20.805 1.00 96.81 175 THR A CA 1
ATOM 1370 C C . THR A 1 175 ? 0.153 0.945 21.507 1.00 96.81 175 THR A C 1
ATOM 1372 O O . THR A 1 175 ? -0.187 1.897 22.193 1.00 96.81 175 THR A O 1
ATOM 1375 N N . GLU A 1 176 ? -0.672 -0.084 21.293 1.00 97.75 176 GLU A N 1
ATOM 1376 C CA . GLU A 1 176 ? -2.008 -0.129 21.902 1.00 97.75 176 GLU A CA 1
ATOM 1377 C C . GLU A 1 176 ? -1.907 -0.545 23.369 1.00 97.75 176 GLU A C 1
ATOM 1379 O O . GLU A 1 176 ? -1.293 -1.564 23.695 1.00 97.75 176 GLU A O 1
ATOM 1384 N N . THR A 1 177 ? -2.545 0.217 24.249 1.00 97.69 177 THR A N 1
ATOM 1385 C CA . THR A 1 177 ? -2.551 -0.016 25.699 1.00 97.69 177 THR A CA 1
ATOM 1386 C C . THR A 1 177 ? -3.877 -0.597 26.188 1.00 97.69 177 THR A C 1
ATOM 1388 O O . THR A 1 177 ? -3.879 -1.297 27.203 1.00 97.69 177 THR A O 1
ATOM 1391 N N . LEU A 1 178 ? -4.958 -0.410 25.429 1.00 98.31 178 LEU A N 1
ATOM 1392 C CA . LEU A 1 178 ? -6.308 -0.843 25.777 1.00 98.31 178 LEU A CA 1
ATOM 1393 C C . LEU A 1 178 ? -6.563 -2.343 25.549 1.00 98.31 178 LEU A C 1
ATOM 1395 O O . LEU A 1 178 ? -5.852 -3.023 24.795 1.00 98.31 178 LEU A O 1
ATOM 1399 N N . SER A 1 179 ? -7.605 -2.882 26.192 1.00 98.50 179 SER A N 1
ATOM 1400 C CA . SER A 1 179 ? -8.154 -4.194 25.827 1.00 98.50 179 SER A CA 1
ATOM 1401 C C . SER A 1 179 ? -8.765 -4.147 24.415 1.00 98.50 179 SER A C 1
ATOM 1403 O O . SER A 1 179 ? -8.867 -3.081 23.814 1.00 98.50 179 SER A O 1
ATOM 1405 N N . PHE A 1 180 ? -9.116 -5.298 23.831 1.00 98.31 180 PHE A N 1
ATOM 1406 C CA . PHE A 1 180 ? -9.690 -5.305 22.479 1.00 98.31 180 PHE A CA 1
ATOM 1407 C C . PHE A 1 180 ? -11.051 -4.607 22.438 1.00 98.31 180 PHE A C 1
ATOM 1409 O O . PHE A 1 180 ? -11.293 -3.829 21.520 1.00 98.31 180 PHE A O 1
ATOM 1416 N N . ALA A 1 181 ? -11.892 -4.855 23.446 1.00 98.38 181 ALA A N 1
ATOM 1417 C CA . ALA A 1 181 ? -13.199 -4.222 23.575 1.00 98.38 181 ALA A CA 1
ATOM 1418 C C . ALA A 1 181 ? -13.051 -2.701 23.728 1.00 98.38 181 ALA A C 1
ATOM 1420 O O . ALA A 1 181 ? -13.542 -1.961 22.882 1.00 98.38 181 ALA A O 1
ATOM 1421 N N . ASP A 1 182 ? -12.250 -2.249 24.700 1.00 98.62 182 ASP A N 1
ATOM 1422 C CA . ASP A 1 182 ? -12.043 -0.814 24.947 1.00 98.62 182 ASP A CA 1
ATOM 1423 C C . ASP A 1 182 ? -11.405 -0.102 23.738 1.00 98.62 182 ASP A C 1
ATOM 1425 O O . ASP A 1 182 ? -11.687 1.061 23.462 1.00 98.62 182 ASP A O 1
ATOM 1429 N N . ALA A 1 183 ? -10.524 -0.785 22.994 1.00 98.44 183 ALA A N 1
ATOM 1430 C CA . ALA A 1 183 ? -9.899 -0.223 21.798 1.00 98.44 183 ALA A CA 1
ATOM 1431 C C . ALA A 1 183 ? -10.902 -0.001 20.658 1.00 98.44 183 ALA A C 1
ATOM 1433 O O . ALA A 1 183 ? -10.773 0.990 19.941 1.00 98.44 183 ALA A O 1
ATOM 1434 N N . ILE A 1 184 ? -11.878 -0.904 20.497 1.00 98.06 184 ILE A N 1
ATOM 1435 C CA . ILE A 1 184 ? -12.978 -0.746 19.538 1.00 98.06 184 ILE A CA 1
ATOM 1436 C C . ILE A 1 184 ? -13.922 0.368 19.993 1.00 98.06 184 ILE A C 1
ATOM 1438 O O . ILE A 1 184 ? -14.311 1.200 19.181 1.00 98.06 184 ILE A O 1
ATOM 1442 N N . GLU A 1 185 ? -14.266 0.424 21.280 1.00 98.44 185 GLU A N 1
ATOM 1443 C CA . GLU A 1 185 ? -15.130 1.484 21.817 1.00 98.44 185 GLU A CA 1
ATOM 1444 C C . GLU A 1 185 ? -14.497 2.876 21.668 1.00 98.44 185 GLU A C 1
ATOM 1446 O O . GLU A 1 185 ? -15.188 3.846 21.365 1.00 98.44 185 GLU A O 1
ATOM 1451 N N . ALA A 1 186 ? -13.172 2.976 21.807 1.00 98.38 186 ALA A N 1
ATOM 1452 C CA . ALA A 1 186 ? -12.436 4.225 21.631 1.00 98.38 186 ALA A CA 1
ATOM 1453 C C . ALA A 1 186 ? -12.181 4.608 20.159 1.00 98.38 186 ALA A C 1
ATOM 1455 O O . ALA A 1 186 ? -11.789 5.746 19.890 1.00 98.38 186 ALA A O 1
ATOM 1456 N N . GLU A 1 187 ? -12.339 3.686 19.203 1.00 98.31 187 GLU A N 1
ATOM 1457 C CA . GLU A 1 187 ? -11.995 3.905 17.790 1.00 98.31 187 GLU A CA 1
ATOM 1458 C C . GLU A 1 187 ? -12.728 5.099 17.153 1.00 98.31 187 GLU A C 1
ATOM 1460 O O . GLU A 1 187 ? -12.029 5.933 16.565 1.00 98.31 187 GLU A O 1
ATOM 1465 N N . PRO A 1 188 ? -14.063 5.263 17.289 1.00 98.25 188 PRO A N 1
ATOM 1466 C CA . PRO A 1 188 ? -14.772 6.390 16.683 1.00 98.25 188 PRO A CA 1
ATOM 1467 C C . PRO A 1 188 ? -14.222 7.744 17.142 1.00 98.25 188 PRO A C 1
ATOM 1469 O O . PRO A 1 188 ? -13.914 8.593 16.314 1.00 98.25 188 PRO A O 1
ATOM 1472 N N . ALA A 1 189 ? -13.996 7.912 18.448 1.00 98.38 189 ALA A N 1
ATOM 1473 C CA . ALA A 1 189 ? -13.450 9.151 19.003 1.00 98.38 189 ALA A CA 1
ATOM 1474 C C . ALA A 1 189 ? -11.991 9.396 18.576 1.00 98.38 189 ALA A C 1
ATOM 1476 O O . ALA A 1 189 ? -11.595 10.528 18.322 1.00 98.38 189 ALA A O 1
ATOM 1477 N N . ARG A 1 190 ? -11.171 8.340 18.474 1.00 97.69 190 ARG A N 1
ATOM 1478 C CA . ARG A 1 190 ? -9.766 8.452 18.034 1.00 97.69 190 ARG A CA 1
ATOM 1479 C C . ARG A 1 190 ? -9.637 8.832 16.560 1.00 97.69 190 ARG A C 1
ATOM 1481 O O . ARG A 1 190 ? -8.640 9.439 16.184 1.00 97.69 190 ARG A O 1
ATOM 1488 N N . THR A 1 191 ? -10.586 8.413 15.729 1.00 97.94 191 THR A N 1
ATOM 1489 C CA . THR A 1 191 ? -10.517 8.552 14.265 1.00 97.94 191 THR A CA 1
ATOM 1490 C C . THR A 1 191 ? -11.381 9.685 13.713 1.00 97.94 191 THR A C 1
ATOM 1492 O O . THR A 1 191 ? -11.316 9.973 12.517 1.00 97.94 191 THR A O 1
ATOM 1495 N N . GLU A 1 192 ? -12.134 10.373 14.572 1.00 97.94 192 GLU A N 1
ATOM 1496 C CA . GLU A 1 192 ? -13.019 11.471 14.197 1.00 97.94 192 GLU A CA 1
ATOM 1497 C C . GLU A 1 192 ? -12.277 12.594 13.452 1.00 97.94 192 GLU A C 1
ATOM 1499 O O . GLU A 1 192 ? -11.289 13.171 13.925 1.00 97.94 192 GLU A O 1
ATOM 1504 N N . GLY A 1 193 ? -12.759 12.914 12.250 1.00 98.00 193 GLY A N 1
ATOM 1505 C CA . GLY A 1 193 ? -12.203 13.971 11.407 1.00 98.00 193 GLY A CA 1
ATOM 1506 C C . GLY A 1 193 ? -10.859 13.634 10.750 1.00 98.00 193 GLY A C 1
ATOM 1507 O O . GLY A 1 193 ? -10.282 14.485 10.072 1.00 98.00 193 GLY A O 1
ATOM 1508 N N . GLU A 1 194 ? -10.290 12.445 10.984 1.00 98.25 194 GLU A N 1
ATOM 1509 C CA . GLU A 1 194 ? -8.963 12.098 10.466 1.00 98.25 194 GLU A CA 1
ATOM 1510 C C . GLU A 1 194 ? -8.966 11.956 8.940 1.00 98.25 194 GLU A C 1
ATOM 1512 O O . GLU A 1 194 ? -8.026 12.397 8.280 1.00 98.25 194 GLU A O 1
ATOM 1517 N N . THR A 1 195 ? -10.022 11.381 8.358 1.00 97.56 195 THR A N 1
ATOM 1518 C CA . THR A 1 195 ? -10.161 11.279 6.899 1.00 97.56 195 THR A CA 1
ATOM 1519 C C . THR A 1 195 ? -10.251 12.665 6.261 1.00 97.56 195 THR A C 1
ATOM 1521 O O . THR A 1 195 ? -9.570 12.928 5.273 1.00 97.56 195 THR A O 1
ATOM 1524 N N . GLU A 1 196 ? -11.023 13.576 6.850 1.00 98.12 196 GLU A N 1
ATOM 1525 C CA . GLU A 1 196 ? -11.180 14.958 6.400 1.00 98.12 196 GLU A CA 1
ATOM 1526 C C . GLU A 1 196 ? -9.854 15.719 6.482 1.00 98.12 196 GLU A C 1
ATOM 1528 O O . GLU A 1 196 ? -9.494 16.420 5.537 1.00 98.12 196 GLU A O 1
ATOM 1533 N N . ARG A 1 197 ? -9.080 15.531 7.561 1.00 98.38 197 ARG A N 1
ATOM 1534 C CA . ARG A 1 197 ? -7.732 16.106 7.689 1.00 98.38 197 ARG A CA 1
ATOM 1535 C C . ARG A 1 197 ? -6.787 15.606 6.596 1.00 98.38 197 ARG A C 1
ATOM 1537 O O . ARG A 1 197 ? -6.086 16.418 6.001 1.00 98.38 197 ARG A O 1
ATOM 1544 N N . ILE A 1 198 ? -6.798 14.302 6.292 1.00 97.75 198 ILE A N 1
ATOM 1545 C CA . ILE A 1 198 ? -5.984 13.723 5.204 1.00 97.75 198 ILE A CA 1
ATOM 1546 C C . ILE A 1 198 ? -6.384 14.309 3.843 1.00 97.75 198 ILE A C 1
ATOM 1548 O O . ILE A 1 198 ? -5.526 14.571 3.005 1.00 97.75 198 ILE A O 1
ATOM 1552 N N . LEU A 1 199 ? -7.683 14.493 3.598 1.00 97.12 199 LEU A N 1
ATOM 1553 C CA . LEU A 1 199 ? -8.178 15.064 2.344 1.00 97.12 199 LEU A CA 1
ATOM 1554 C C . LEU A 1 199 ? -7.833 16.556 2.206 1.00 97.12 199 LEU A C 1
ATOM 1556 O O . LEU A 1 199 ? -7.543 17.004 1.098 1.00 97.12 199 LEU A O 1
ATOM 1560 N N . ALA A 1 200 ? -7.854 17.310 3.308 1.00 97.62 200 ALA A N 1
ATOM 1561 C CA . ALA A 1 200 ? -7.550 18.741 3.325 1.00 97.62 200 ALA A CA 1
ATOM 1562 C C . ALA A 1 200 ? -6.048 19.039 3.184 1.00 97.62 200 ALA A C 1
ATOM 1564 O O . ALA A 1 200 ? -5.677 20.009 2.525 1.00 97.62 200 ALA A O 1
ATOM 1565 N N . ASP A 1 201 ? -5.190 18.205 3.775 1.00 95.62 201 ASP A N 1
ATOM 1566 C CA . ASP A 1 201 ? -3.737 18.299 3.656 1.00 95.62 201 ASP A CA 1
ATOM 1567 C C . ASP A 1 201 ? -3.151 16.954 3.190 1.00 95.62 201 ASP A C 1
ATOM 1569 O O . ASP A 1 201 ? -2.931 16.050 3.999 1.00 95.62 201 ASP A O 1
ATOM 1573 N N . PRO A 1 202 ? -2.827 16.809 1.890 1.00 88.06 202 PRO A N 1
ATOM 1574 C CA . PRO A 1 202 ? -2.227 15.593 1.346 1.00 88.06 202 PRO A CA 1
ATOM 1575 C C . PRO A 1 202 ? -0.883 15.174 1.973 1.00 88.06 202 PRO A C 1
ATOM 1577 O O . PRO A 1 202 ? -0.437 14.051 1.707 1.00 88.06 202 PRO A O 1
ATOM 1580 N N . ALA A 1 203 ? -0.217 16.045 2.745 1.00 91.25 203 ALA A N 1
ATOM 1581 C CA . ALA A 1 203 ? 1.000 15.733 3.497 1.00 91.25 203 ALA A CA 1
ATOM 1582 C C . ALA A 1 203 ? 0.723 15.275 4.943 1.00 91.25 203 ALA A C 1
ATOM 1584 O O . ALA A 1 203 ? 1.637 14.785 5.613 1.00 91.25 203 ALA A O 1
ATOM 1585 N N . TYR A 1 204 ? -0.516 15.401 5.425 1.00 96.62 204 TYR A N 1
ATOM 1586 C CA . TYR A 1 204 ? -0.910 14.993 6.765 1.00 96.62 204 TYR A CA 1
ATOM 1587 C C . TYR A 1 204 ? -0.887 13.468 6.922 1.00 96.62 204 TYR A C 1
ATOM 1589 O O . TYR A 1 204 ? -1.549 12.726 6.193 1.00 96.62 204 TYR A O 1
ATOM 1597 N N . LEU A 1 205 ? -0.137 12.992 7.920 1.00 97.12 205 LEU A N 1
ATOM 1598 C CA . LEU A 1 205 ? -0.044 11.576 8.268 1.00 97.12 205 LEU A CA 1
ATOM 1599 C C . LEU A 1 205 ? -0.801 11.300 9.563 1.00 97.12 205 LEU A C 1
ATOM 1601 O O . LEU A 1 205 ? -0.361 11.658 10.656 1.00 97.12 205 LEU A O 1
ATOM 1605 N N . SER A 1 206 ? -1.921 10.597 9.438 1.00 97.81 206 SER A N 1
ATOM 1606 C CA . SER A 1 206 ? -2.734 10.213 10.584 1.00 97.81 206 SER A CA 1
ATOM 1607 C C . SER A 1 206 ? -2.301 8.874 11.176 1.00 97.81 206 SER A C 1
ATOM 1609 O O . SER A 1 206 ? -2.471 7.805 10.573 1.00 97.81 206 SER A O 1
ATOM 1611 N N . PHE A 1 207 ? -1.803 8.911 12.412 1.00 97.50 207 PHE A N 1
ATOM 1612 C CA . PHE A 1 207 ? -1.550 7.691 13.173 1.00 97.50 207 PHE A CA 1
ATOM 1613 C C . PHE A 1 207 ? -2.854 6.952 13.496 1.00 97.50 207 PHE A C 1
ATOM 1615 O O . PHE A 1 207 ? -2.927 5.735 13.307 1.00 97.50 207 PHE A O 1
ATOM 1622 N N . ALA A 1 208 ? -3.882 7.671 13.952 1.00 97.88 208 ALA A N 1
ATOM 1623 C CA . ALA A 1 208 ? -5.152 7.078 14.355 1.00 97.88 208 ALA A CA 1
ATOM 1624 C C . ALA A 1 208 ? -5.857 6.399 13.172 1.00 97.88 208 ALA A C 1
ATOM 1626 O O . ALA A 1 208 ? -6.192 5.216 13.247 1.00 97.88 208 ALA A O 1
ATOM 1627 N N . HIS A 1 209 ? -5.956 7.077 12.026 1.00 98.06 209 HIS A N 1
ATOM 1628 C CA . HIS A 1 209 ? -6.547 6.511 10.813 1.00 98.06 209 HIS A CA 1
ATOM 1629 C C . HIS A 1 209 ? -5.782 5.285 10.306 1.00 98.06 209 HIS A C 1
ATOM 1631 O O . HIS A 1 209 ? -6.386 4.366 9.763 1.00 98.06 209 HIS A O 1
ATOM 1637 N N . ARG A 1 210 ? -4.458 5.214 10.483 1.00 97.31 210 ARG A N 1
ATOM 1638 C CA . ARG A 1 210 ? -3.664 4.059 10.031 1.00 97.31 210 ARG A CA 1
ATOM 1639 C C . ARG A 1 210 ? -3.663 2.886 11.005 1.00 97.31 210 ARG A C 1
ATOM 1641 O O . ARG A 1 210 ? -3.605 1.721 10.581 1.00 97.31 210 ARG A O 1
ATOM 1648 N N . HIS A 1 211 ? -3.631 3.177 12.299 1.00 97.56 211 HIS A N 1
ATOM 1649 C CA . HIS A 1 211 ? -3.283 2.203 13.330 1.00 97.56 211 HIS A CA 1
ATOM 1650 C C . HIS A 1 211 ? -4.378 1.966 14.365 1.00 97.56 211 HIS A C 1
ATOM 1652 O O . HIS A 1 211 ? -4.319 0.936 15.019 1.00 97.56 211 HIS A O 1
ATOM 1658 N N . GLN A 1 212 ? -5.361 2.852 14.507 1.00 98.00 212 GLN A N 1
ATOM 1659 C CA . GLN A 1 212 ? -6.430 2.731 15.508 1.00 98.00 212 GLN A CA 1
ATOM 1660 C C . GLN A 1 212 ? -7.819 2.513 14.893 1.00 98.00 212 GLN A C 1
ATOM 1662 O O . GLN A 1 212 ? -8.774 2.327 15.631 1.00 98.00 212 GLN A O 1
ATOM 1667 N N . SER A 1 213 ? -7.919 2.462 13.563 1.00 97.69 213 SER A N 1
ATOM 1668 C CA . SER A 1 213 ? -9.109 2.035 12.815 1.00 97.69 213 SER A CA 1
ATOM 1669 C C . SER A 1 213 ? -9.157 0.501 12.686 1.00 97.69 213 SER A C 1
ATOM 1671 O O . SER A 1 213 ? -8.758 -0.106 11.679 1.00 97.69 213 SER A O 1
ATOM 1673 N N . TYR A 1 214 ? -9.555 -0.175 13.761 1.00 97.94 214 TYR A N 1
ATOM 1674 C CA . TYR A 1 214 ? -9.684 -1.627 13.812 1.00 97.94 214 TYR A CA 1
ATOM 1675 C C . TYR A 1 214 ? -10.940 -2.125 13.118 1.00 97.94 214 TYR A C 1
ATOM 1677 O O . TYR A 1 214 ? -10.833 -3.124 12.421 1.00 97.94 214 TYR A O 1
ATOM 1685 N N . VAL A 1 215 ? -12.086 -1.472 13.259 1.00 97.81 215 VAL A N 1
ATOM 1686 C CA . VAL A 1 215 ? -13.355 -1.852 12.629 1.00 97.81 215 VAL A CA 1
ATOM 1687 C C . VAL A 1 215 ? -13.459 -1.250 11.234 1.00 97.81 215 VAL A C 1
ATOM 1689 O O . VAL A 1 215 ? -13.783 -1.971 10.287 1.00 97.81 215 VAL A O 1
ATOM 1692 N N . ASP A 1 216 ? -13.108 0.024 11.067 1.00 97.12 216 ASP A N 1
ATOM 1693 C CA . ASP A 1 216 ? -13.309 0.736 9.800 1.00 97.12 216 ASP A CA 1
ATOM 1694 C C . ASP A 1 216 ? -12.498 0.149 8.643 1.00 97.12 216 ASP A C 1
ATOM 1696 O O . ASP A 1 216 ? -13.022 -0.039 7.544 1.00 97.12 216 ASP A O 1
ATOM 1700 N N . GLN A 1 217 ? -11.267 -0.308 8.899 1.00 97.62 217 GLN A N 1
ATOM 1701 C CA . GLN A 1 217 ? -10.473 -1.047 7.906 1.00 97.62 217 GLN A CA 1
ATOM 1702 C C . GLN A 1 217 ? -11.057 -2.431 7.541 1.00 97.62 217 GLN A C 1
ATOM 1704 O O . GLN A 1 217 ? -10.470 -3.156 6.738 1.00 97.62 217 GLN A O 1
ATOM 1709 N N . GLY A 1 218 ? -12.170 -2.851 8.154 1.00 97.25 218 GLY A N 1
ATOM 1710 C CA . GLY A 1 218 ? -12.950 -4.045 7.808 1.00 97.25 218 GLY A CA 1
ATOM 1711 C C . GLY A 1 218 ? -14.175 -3.748 6.937 1.00 97.25 218 GLY A C 1
ATOM 1712 O O . GLY A 1 218 ? -14.788 -4.677 6.418 1.00 97.25 218 GLY A O 1
ATOM 1713 N N . ARG A 1 219 ? -14.525 -2.473 6.733 1.00 97.44 219 ARG A N 1
ATOM 1714 C CA . ARG A 1 219 ? -15.643 -2.045 5.880 1.00 97.44 219 ARG A CA 1
ATOM 1715 C C . ARG A 1 219 ? -15.194 -1.994 4.415 1.00 97.44 219 ARG A C 1
ATOM 1717 O O . ARG A 1 219 ? -15.005 -0.922 3.853 1.00 97.44 219 ARG A O 1
ATOM 1724 N N . TYR A 1 220 ? -14.962 -3.157 3.798 1.00 98.31 220 TYR A N 1
ATOM 1725 C CA . TYR A 1 220 ? -14.304 -3.271 2.481 1.00 98.31 220 TYR A CA 1
ATOM 1726 C C . TYR A 1 220 ? -15.044 -2.615 1.320 1.00 98.31 220 TYR A C 1
ATOM 1728 O O . TYR A 1 220 ? -14.394 -2.040 0.454 1.00 98.31 220 TYR A O 1
ATOM 1736 N N . ALA A 1 221 ? -16.376 -2.673 1.293 1.00 98.19 221 ALA A N 1
ATOM 1737 C CA . ALA A 1 221 ? -17.166 -2.181 0.165 1.00 98.19 221 ALA A CA 1
ATOM 1738 C C . ALA A 1 221 ? -16.842 -0.722 -0.239 1.00 98.19 221 ALA A C 1
ATOM 1740 O O . ALA A 1 221 ? -16.475 -0.517 -1.395 1.00 98.19 221 ALA A O 1
ATOM 1741 N N . PRO A 1 222 ? -16.875 0.283 0.665 1.00 97.38 222 PRO A N 1
ATOM 1742 C CA . PRO A 1 222 ? -16.528 1.660 0.299 1.00 97.38 222 PRO A CA 1
ATOM 1743 C C . PRO A 1 222 ? -15.065 1.834 -0.125 1.00 97.38 222 PRO A C 1
ATOM 1745 O O . PRO A 1 222 ? -14.774 2.678 -0.967 1.00 97.38 222 PRO A O 1
ATOM 1748 N N . MET A 1 223 ? -14.135 1.048 0.430 1.00 97.19 223 MET A N 1
ATOM 1749 C CA . MET A 1 223 ? -12.734 1.061 -0.005 1.00 97.19 223 MET A CA 1
ATOM 1750 C C . MET A 1 223 ? -12.601 0.547 -1.438 1.00 97.19 223 MET A C 1
ATOM 1752 O O . MET A 1 223 ? -12.028 1.225 -2.284 1.00 97.19 223 MET A O 1
ATOM 1756 N N . LEU A 1 224 ? -13.163 -0.632 -1.714 1.00 98.44 224 LEU A N 1
ATOM 1757 C CA . LEU A 1 224 ? -13.122 -1.267 -3.028 1.00 98.44 224 LEU A CA 1
ATOM 1758 C C . LEU A 1 224 ? -13.807 -0.419 -4.093 1.00 98.44 224 LEU A C 1
ATOM 1760 O O . LEU A 1 224 ? -13.291 -0.337 -5.201 1.00 98.44 224 LEU A O 1
ATOM 1764 N N . GLN A 1 225 ? -14.912 0.250 -3.756 1.00 98.62 225 GLN A N 1
ATOM 1765 C CA . GLN A 1 225 ? -15.598 1.130 -4.696 1.00 98.62 225 GLN A CA 1
ATOM 1766 C C . GLN A 1 225 ? -14.662 2.222 -5.226 1.00 98.62 225 GLN A C 1
ATOM 1768 O O . GLN A 1 225 ? -14.562 2.372 -6.436 1.00 98.62 225 GLN A O 1
ATOM 1773 N N . ARG A 1 226 ? -13.869 2.877 -4.364 1.00 98.44 226 ARG A N 1
ATOM 1774 C CA . ARG A 1 226 ? -12.892 3.890 -4.811 1.00 98.44 226 ARG A CA 1
ATOM 1775 C C . ARG A 1 226 ? -11.833 3.326 -5.761 1.00 98.44 226 ARG A C 1
ATOM 1777 O O . ARG A 1 226 ? -11.372 4.031 -6.653 1.00 98.44 226 ARG A O 1
ATOM 1784 N N . TRP A 1 227 ? -11.429 2.070 -5.571 1.00 98.69 227 TRP A N 1
ATOM 1785 C CA . TRP A 1 227 ? -10.487 1.402 -6.474 1.00 98.69 227 TRP A CA 1
ATOM 1786 C C . TRP A 1 227 ? -11.145 1.001 -7.797 1.00 98.69 227 TRP A C 1
ATOM 1788 O O . TRP A 1 227 ? -10.526 1.167 -8.845 1.00 98.69 227 TRP A O 1
ATOM 1798 N N . PHE A 1 228 ? -12.398 0.538 -7.774 1.00 98.75 228 PHE A N 1
ATOM 1799 C CA . PHE A 1 228 ? -13.166 0.272 -8.991 1.00 98.75 228 PHE A CA 1
ATOM 1800 C C . PHE A 1 228 ? -13.437 1.548 -9.790 1.00 98.75 228 PHE A C 1
ATOM 1802 O O . PHE A 1 228 ? -13.342 1.511 -11.011 1.00 98.75 228 PHE A O 1
ATOM 1809 N N . ASP A 1 229 ? -13.719 2.667 -9.125 1.00 98.56 229 ASP A N 1
ATOM 1810 C CA . ASP A 1 229 ? -13.929 3.959 -9.784 1.00 98.56 229 ASP A CA 1
ATOM 1811 C C . ASP A 1 229 ? -12.641 4.457 -10.463 1.00 98.56 229 ASP A C 1
ATOM 1813 O O . ASP A 1 229 ? -12.695 5.043 -11.541 1.00 98.56 229 ASP A O 1
ATOM 1817 N N . ALA A 1 230 ? -11.476 4.192 -9.859 1.00 98.50 230 ALA A N 1
ATOM 1818 C CA . ALA A 1 230 ? -10.181 4.629 -10.377 1.00 98.50 230 ALA A CA 1
ATOM 1819 C C . ALA A 1 230 ? -9.608 3.729 -11.493 1.00 98.50 230 ALA A C 1
ATOM 1821 O O . ALA A 1 230 ? -8.959 4.239 -12.402 1.00 98.50 230 ALA A O 1
ATOM 1822 N N . PHE A 1 231 ? -9.825 2.408 -11.439 1.00 98.50 231 PHE A N 1
ATOM 1823 C CA . PHE A 1 231 ? -9.175 1.437 -12.341 1.00 98.50 231 PHE A CA 1
ATOM 1824 C C . PHE A 1 231 ? -10.143 0.600 -13.188 1.00 98.50 231 PHE A C 1
ATOM 1826 O O . PHE A 1 231 ? -9.712 -0.109 -14.100 1.00 98.50 231 PHE A O 1
ATOM 1833 N N . GLY A 1 232 ? -11.443 0.659 -12.903 1.00 98.12 232 GLY A N 1
ATOM 1834 C CA . GLY A 1 232 ? -12.429 -0.278 -13.432 1.00 98.12 232 GLY A CA 1
ATOM 1835 C C . GLY A 1 232 ? -12.367 -1.645 -12.742 1.00 98.12 232 GLY A C 1
ATOM 1836 O O . GLY A 1 232 ? -11.375 -2.023 -12.118 1.00 98.12 232 GLY A O 1
ATOM 1837 N N . ARG A 1 233 ? -13.450 -2.423 -12.852 1.00 97.19 233 ARG A N 1
ATOM 1838 C CA . ARG A 1 233 ? -13.538 -3.755 -12.223 1.00 97.19 233 ARG A CA 1
ATOM 1839 C C . ARG A 1 233 ? -12.546 -4.758 -12.814 1.00 97.19 233 ARG A C 1
ATOM 1841 O O . ARG A 1 233 ? -11.990 -5.551 -12.066 1.00 97.19 233 ARG A O 1
ATOM 1848 N N . ASP A 1 234 ? -12.266 -4.672 -14.111 1.00 97.81 234 ASP A N 1
ATOM 1849 C CA . ASP A 1 234 ? -11.422 -5.645 -14.824 1.00 97.81 234 ASP A CA 1
ATOM 1850 C C . ASP A 1 234 ? -9.940 -5.591 -14.420 1.00 97.81 234 ASP A C 1
ATOM 1852 O O . ASP A 1 234 ? -9.194 -6.541 -14.649 1.00 97.81 234 ASP A O 1
ATOM 1856 N N . ARG A 1 235 ? -9.500 -4.486 -13.803 1.00 97.94 235 ARG A N 1
ATOM 1857 C CA . ARG A 1 235 ? -8.126 -4.313 -13.306 1.00 97.94 235 ARG A CA 1
ATOM 1858 C C . ARG A 1 235 ? -7.995 -4.532 -11.802 1.00 97.94 235 ARG A C 1
ATOM 1860 O O . ARG A 1 235 ? -6.885 -4.429 -11.286 1.00 97.94 235 ARG A O 1
ATOM 1867 N N . VAL A 1 236 ? -9.087 -4.821 -11.094 1.00 98.56 236 VAL A N 1
ATOM 1868 C CA . VAL A 1 236 ? -9.086 -4.994 -9.638 1.00 98.56 236 VAL A CA 1
ATOM 1869 C C . VAL A 1 236 ? -9.453 -6.432 -9.293 1.00 98.56 236 VAL A C 1
ATOM 1871 O O . VAL A 1 236 ? -10.619 -6.822 -9.306 1.00 98.56 236 VAL A O 1
ATOM 1874 N N . LEU A 1 237 ? -8.444 -7.215 -8.927 1.00 97.75 237 LEU A N 1
ATOM 1875 C CA . LEU A 1 237 ? -8.616 -8.560 -8.402 1.00 97.75 237 LEU A CA 1
ATOM 1876 C C . LEU A 1 237 ? -8.867 -8.501 -6.891 1.00 97.75 237 LEU A C 1
ATOM 1878 O O . LEU A 1 237 ? -8.050 -7.987 -6.123 1.00 97.75 237 LEU A O 1
ATOM 1882 N N . VAL A 1 238 ? -9.985 -9.080 -6.463 1.00 97.56 238 VAL A N 1
ATOM 1883 C CA . VAL A 1 238 ? -10.315 -9.272 -5.050 1.00 97.56 238 VAL A CA 1
ATOM 1884 C C . VAL A 1 238 ? -10.234 -10.760 -4.742 1.00 97.56 238 VAL A C 1
ATOM 1886 O O . VAL A 1 238 ? -10.927 -11.553 -5.370 1.00 97.56 238 VAL A O 1
ATOM 1889 N N . VAL A 1 239 ? -9.394 -11.124 -3.780 1.00 94.50 239 VAL A N 1
ATOM 1890 C CA . VAL A 1 239 ? -9.242 -12.501 -3.289 1.00 94.50 239 VAL A CA 1
ATOM 1891 C C . VAL A 1 239 ? -9.459 -12.524 -1.786 1.00 94.50 239 VAL A C 1
ATOM 1893 O O . VAL A 1 239 ? -9.157 -11.544 -1.100 1.00 94.50 239 VAL A O 1
ATOM 1896 N N . THR A 1 240 ? -9.969 -13.626 -1.250 1.00 93.50 240 THR A N 1
ATOM 1897 C CA . THR A 1 240 ? -10.030 -13.813 0.202 1.00 93.50 240 THR A CA 1
ATOM 1898 C C . THR A 1 240 ? -8.798 -14.569 0.690 1.00 93.50 240 THR A C 1
ATOM 1900 O O . THR A 1 240 ? -8.245 -15.421 -0.003 1.00 93.50 240 THR A O 1
ATOM 1903 N N . ALA A 1 241 ? -8.330 -14.240 1.890 1.00 90.06 241 ALA A N 1
ATOM 1904 C CA . ALA A 1 241 ? -7.219 -14.926 2.532 1.00 90.06 241 ALA A CA 1
ATOM 1905 C C . ALA A 1 241 ? -7.573 -16.390 2.804 1.00 90.06 241 ALA A C 1
ATOM 1907 O O . ALA A 1 241 ? -6.710 -17.254 2.748 1.00 90.06 241 ALA A O 1
ATOM 1908 N N . GLU A 1 242 ? -8.837 -16.655 3.115 1.00 88.19 242 GLU A N 1
ATOM 1909 C CA . GLU A 1 242 ? -9.375 -17.978 3.387 1.00 88.19 242 GLU A CA 1
ATOM 1910 C C . GLU A 1 242 ? -9.285 -18.886 2.152 1.00 88.19 242 GLU A C 1
ATOM 1912 O O . GLU A 1 242 ? -8.777 -19.998 2.270 1.00 88.19 242 GLU A O 1
ATOM 1917 N N . GLU A 1 243 ? -9.685 -18.399 0.972 1.00 86.88 243 GLU A N 1
ATOM 1918 C CA . GLU A 1 243 ? -9.487 -19.116 -0.298 1.00 86.88 243 GLU A CA 1
ATOM 1919 C C . GLU A 1 243 ? -8.000 -19.267 -0.615 1.00 86.88 243 GLU A C 1
ATOM 1921 O O . GLU A 1 243 ? -7.539 -20.360 -0.927 1.00 86.88 243 GLU A O 1
ATOM 1926 N N . PHE A 1 244 ? -7.235 -18.184 -0.461 1.00 83.94 244 PHE A N 1
ATOM 1927 C CA . PHE A 1 244 ? -5.805 -18.176 -0.746 1.00 83.94 244 PHE A CA 1
ATOM 1928 C C . PHE A 1 244 ? -5.016 -19.180 0.109 1.00 83.94 244 PHE A C 1
ATOM 1930 O O . PHE A 1 244 ? -4.083 -19.803 -0.371 1.00 83.94 244 PHE A O 1
ATOM 1937 N N . TYR A 1 245 ? -5.362 -19.351 1.385 1.00 83.62 245 TYR A N 1
ATOM 1938 C CA . TYR A 1 245 ? -4.677 -20.311 2.254 1.00 83.62 245 TYR A CA 1
ATOM 1939 C C . TYR A 1 245 ? -5.185 -21.747 2.107 1.00 83.62 245 TYR A C 1
ATOM 1941 O O . TYR A 1 245 ? -4.498 -22.663 2.559 1.00 83.62 245 TYR A O 1
ATOM 1949 N N . ALA A 1 246 ? -6.368 -21.954 1.524 1.00 84.50 246 ALA A N 1
ATOM 1950 C CA . ALA A 1 246 ? -6.882 -23.290 1.248 1.00 84.50 246 ALA A CA 1
ATOM 1951 C C . ALA A 1 246 ? -6.142 -23.959 0.075 1.00 84.50 246 ALA A C 1
ATOM 1953 O O . ALA A 1 246 ? -5.955 -25.174 0.111 1.00 84.50 246 ALA A O 1
ATOM 1954 N N . ASP A 1 247 ? -5.700 -23.170 -0.911 1.00 82.38 247 ASP A N 1
ATOM 1955 C CA . ASP A 1 247 ? -4.930 -23.619 -2.080 1.00 82.38 247 ASP A CA 1
ATOM 1956 C C . ASP A 1 247 ? -3.923 -22.526 -2.526 1.00 82.38 247 ASP A C 1
ATOM 1958 O O . ASP A 1 247 ? -4.256 -21.695 -3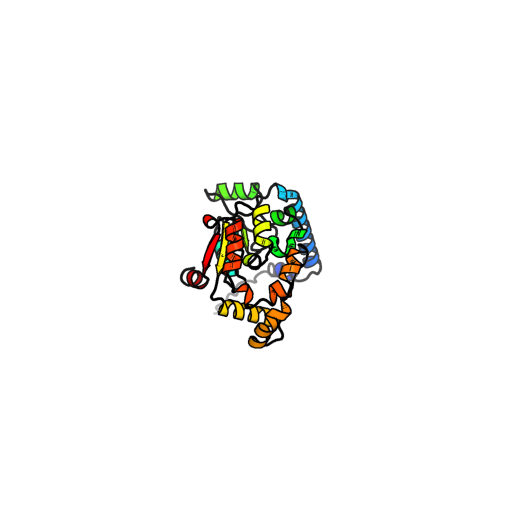.376 1.00 82.38 247 ASP A O 1
ATOM 1962 N N . PRO A 1 248 ? -2.745 -22.444 -1.871 1.00 74.75 248 PRO A N 1
ATOM 1963 C CA . PRO A 1 248 ? -1.800 -21.328 -2.006 1.00 74.75 248 PRO A CA 1
ATOM 1964 C C . PRO A 1 248 ? -0.944 -21.318 -3.279 1.00 74.75 248 PRO A C 1
ATOM 1966 O O . PRO A 1 248 ? -0.506 -22.401 -3.730 1.00 74.75 248 PRO A O 1
#

Sequence (248 aa):
MTTATTTPAGVRPGIRSLRERLRGNALGERGAAAAKAVMRRYGIATASHRPPPELLIVGAKRGGTTSLWQYLAEHPGMLAQFPTPNSKGTYFLSEEWHRGEAWWRSHFASRRVRARARARLGYAPVTGESSPYDLYHPLAPARAAEVAPDALIVAVLRNPVDRAFSHYKERRRHTETLSFADAIEAEPARTEGETERILADPAYLSFAHRHQSYVDQGRYAPMLQRWFDAFGRDRVLVVTAEEFYADP

pLDDT: mean 88.87, std 17.68, range [33.12, 98.75]

Nearest PDB structures (foldseek):
  3rnl-assembly1_A  TM=7.091E-01  e=6.489E-11  Alicyclobacillus acidocaldarius subsp. acidocaldarius DSM 446
  6xkg-assembly2_A  TM=8.548E-01  e=2.681E-09  Homo sapiens
  1nst-assembly1_A  TM=7.964E-01  e=1.117E-09  Homo sapiens
  8ccy-assembly1_A  TM=8.130E-01  e=1.246E-09  Homo sapiens
  6xl8-assembly2_B  TM=8.257E-01  e=4.896E-09  Homo sapiens

Solvent-accessible surface area (backbone atoms only — not comparable to full-atom values): 13786 Å² total; per-residue (Å²): 138,86,84,81,83,85,80,83,78,85,80,74,94,78,79,79,64,62,75,62,59,68,74,68,51,84,62,53,59,56,49,51,52,50,52,51,51,52,46,50,50,52,24,38,78,44,12,94,49,14,60,64,45,47,35,38,33,27,10,33,63,70,13,50,48,67,58,55,50,52,59,48,60,68,37,90,48,38,52,58,34,39,90,50,68,78,60,55,50,80,41,37,58,62,75,42,52,93,63,41,67,45,52,57,22,20,31,38,56,33,55,68,57,45,52,55,48,20,72,73,67,77,47,86,55,44,34,61,41,38,31,31,58,31,43,67,36,88,60,13,37,61,49,39,39,72,70,33,64,80,33,36,36,33,33,24,36,50,63,39,66,63,23,21,53,50,43,48,58,56,32,52,76,74,75,47,84,63,55,75,67,57,42,58,70,45,22,64,77,62,36,62,64,42,68,59,47,36,71,77,34,83,83,55,81,58,62,37,61,72,71,44,43,40,65,64,76,40,55,51,66,72,36,50,47,51,42,33,75,53,55,37,65,92,33,46,48,78,46,46,34,68,60,42,69,73,66,116